Protein AF-A0A8T6PL74-F1 (afdb_monomer)

Nearest PDB structures (foldseek):
  8t9a-assembly1_A  TM=3.656E-01  e=2.038E+00  Homo sapiens
  4a0l-assembly2_C  TM=3.225E-01  e=8.942E-01  Homo sapiens
  3ei1-assembly1_A  TM=3.238E-01  e=9.484E-01  Homo sapiens
  4a08-assembly1_A  TM=2.985E-01  e=1.200E+00  Homo sapiens
  6bn8-assembly1_A  TM=2.837E-01  e=1.350E+00  Homo sapiens

pLDDT: mean 79.07, std 15.73, range [34.91, 97.81]

Mean predicted aligned error: 15.66 Å

Secondary structure (DSSP, 8-state):
--TTEEEEEEEEPPHHHHHHHHHHSTTPPPP-EEEPPGGGGGG-TT-EEEEEEPPPSSHHHHHHHHHHHTSTT----BPPSSBPPHHHHTTSPPP--S-SS-----SS-SSTT--EEEEE-TTS-EEEEEEETTEEEEEEEE-HHHHHHH-S-SS-EEEEEETTTEEEEE-TTS-EEEEEEETTEEEEEEEEE---

Foldseek 3Di:
DPPQKDKFKKAFFDPVQQVVVCVVDPLAARDGIATEDPVCQVVQPRIDIDMAGEADPDPVSSSVVRVVCVPPVHPHHHDGPHHDDPQRSVNHHHDPPDDDDDPDDFQDDPPPQQQKDWDQDPQFKIWIFGQDNSDTHTFDIQHPVLVVVCPQDCAWAWSDAGDQGWTWIQGNVRWIKIAHDDDPRSRRDIDIGNGD

Radius of gyration: 20.89 Å; Cα contacts (8 Å, |Δi|>4): 347; chains: 1; bounding box: 55×40×33 Å

Sequence (196 aa):
MQPGIVATYVRPLGPDQQNFLIARNPGSVPQKYCMVPAEVLDSVPDARLQVFIEPPPEPEDAKRAYQYALSPSINYAILPQFACTPETIAGGLPDIADTPGDWEVNPGSAHPYRTAAIYCRANGAIEVYAIVNGNGVPAFTATPEEIAAVGVPLANTLIKEGGGGIRLYRLSSGEFQVNAPMGSDPNGYVVIWDGC

Solvent-accessible surface area (backbone atoms only — not comparable to full-atom values): 11480 Å² total; per-residue (Å²): 127,62,90,60,52,46,77,47,40,27,30,78,52,54,71,68,45,26,51,48,53,34,70,74,34,76,89,56,67,78,50,64,44,26,32,47,51,80,93,50,44,94,77,40,92,70,54,40,80,44,71,20,35,58,65,54,92,51,70,69,55,24,53,50,53,44,56,52,37,65,38,91,91,40,97,49,48,57,53,62,94,45,70,53,44,75,31,41,70,72,70,43,63,68,68,84,74,83,82,85,84,90,86,87,81,63,82,70,60,95,56,87,62,65,36,60,49,82,43,73,42,98,82,59,28,41,37,35,22,27,47,54,96,60,38,79,41,84,26,48,71,46,45,43,66,59,51,57,73,57,58,67,31,95,51,72,38,80,65,47,72,33,50,84,63,24,34,38,30,34,28,51,87,51,29,36,34,39,27,20,40,43,95,91,38,69,51,52,32,72,50,75,45,75,78,124

Structure (mmCIF, N/CA/C/O backbone):
data_AF-A0A8T6PL74-F1
#
_entry.id   AF-A0A8T6PL74-F1
#
loop_
_atom_site.group_PDB
_atom_site.id
_atom_site.type_symbol
_atom_site.label_atom_id
_atom_site.label_alt_id
_atom_site.label_comp_id
_atom_site.label_asym_id
_atom_site.label_entity_id
_atom_site.label_seq_id
_atom_site.pdbx_PDB_ins_code
_atom_site.Cartn_x
_atom_site.Cartn_y
_atom_site.Cartn_z
_atom_site.occupancy
_atom_site.B_iso_or_equiv
_atom_site.auth_seq_id
_atom_site.auth_comp_id
_atom_site.auth_asym_id
_atom_site.auth_atom_id
_atom_site.pdbx_PDB_model_num
ATOM 1 N N . MET A 1 1 ? 22.659 -26.957 1.649 1.00 53.31 1 MET A N 1
ATOM 2 C CA . MET A 1 1 ? 22.153 -25.772 2.373 1.00 53.31 1 MET A CA 1
ATOM 3 C C . MET A 1 1 ? 21.480 -26.256 3.643 1.00 53.31 1 MET A C 1
ATOM 5 O O . MET A 1 1 ? 20.871 -27.320 3.604 1.00 53.31 1 MET A O 1
ATOM 9 N N . GLN A 1 2 ? 21.656 -25.551 4.762 1.00 55.94 2 GLN A N 1
ATOM 10 C CA . GLN A 1 2 ? 20.860 -25.811 5.966 1.00 55.94 2 GLN A CA 1
ATOM 11 C C . GLN A 1 2 ? 19.419 -25.324 5.715 1.00 55.94 2 GLN A C 1
ATOM 13 O O . GLN A 1 2 ? 19.262 -24.328 5.006 1.00 55.94 2 GLN A O 1
ATOM 18 N N . PRO A 1 3 ? 18.382 -25.998 6.243 1.00 66.38 3 PRO A N 1
ATOM 19 C CA . PRO A 1 3 ? 17.004 -25.515 6.147 1.00 66.38 3 PRO A CA 1
ATOM 20 C C . PRO A 1 3 ? 16.889 -24.078 6.674 1.00 66.38 3 PRO A C 1
ATOM 22 O O . PRO A 1 3 ? 17.452 -23.776 7.726 1.00 66.38 3 PRO A O 1
ATOM 25 N N . GLY A 1 4 ? 16.198 -23.201 5.943 1.00 73.25 4 GLY A N 1
ATOM 26 C CA . GLY A 1 4 ? 16.007 -21.799 6.330 1.00 73.25 4 GLY A CA 1
ATOM 27 C C . GLY A 1 4 ? 17.194 -20.869 6.058 1.00 73.25 4 GLY A C 1
ATOM 28 O O . GLY A 1 4 ? 17.146 -19.712 6.467 1.00 73.25 4 GLY A O 1
ATOM 29 N N . ILE A 1 5 ? 18.258 -21.336 5.389 1.00 83.62 5 ILE A N 1
ATOM 30 C CA . ILE A 1 5 ? 19.375 -20.491 4.939 1.00 83.62 5 ILE A CA 1
ATOM 31 C C . ILE A 1 5 ? 19.371 -20.384 3.414 1.00 83.62 5 ILE A C 1
ATOM 33 O O . ILE A 1 5 ? 19.539 -21.384 2.714 1.00 83.62 5 ILE A O 1
ATOM 37 N N . VAL A 1 6 ? 19.271 -19.154 2.911 1.00 86.44 6 VAL A N 1
ATOM 38 C CA . VAL A 1 6 ? 19.210 -18.827 1.482 1.00 86.44 6 VAL A CA 1
ATOM 39 C C . VAL A 1 6 ? 20.426 -17.999 1.089 1.00 86.44 6 VAL A C 1
ATOM 41 O O . VAL A 1 6 ? 20.738 -16.994 1.721 1.00 86.44 6 VAL A O 1
ATOM 44 N N . ALA A 1 7 ? 21.115 -18.405 0.025 1.00 89.38 7 ALA A N 1
ATOM 45 C CA . ALA A 1 7 ? 22.148 -17.593 -0.607 1.00 89.38 7 ALA A CA 1
ATOM 46 C C . ALA A 1 7 ? 21.564 -16.937 -1.860 1.00 89.38 7 ALA A C 1
ATOM 48 O O . ALA A 1 7 ? 21.072 -17.640 -2.740 1.00 89.38 7 ALA A O 1
ATOM 49 N N . THR A 1 8 ? 21.610 -15.609 -1.943 1.00 90.31 8 THR A N 1
ATOM 50 C CA . THR A 1 8 ? 21.111 -14.865 -3.107 1.00 90.31 8 THR A CA 1
ATOM 51 C C . THR A 1 8 ? 21.971 -13.640 -3.394 1.00 90.31 8 THR A C 1
ATOM 53 O O . THR A 1 8 ? 22.676 -13.134 -2.512 1.00 90.31 8 THR A O 1
ATOM 56 N N . TYR A 1 9 ? 21.953 -13.183 -4.645 1.00 92.88 9 TYR A N 1
ATOM 57 C CA . TYR A 1 9 ? 22.611 -11.943 -5.027 1.00 92.88 9 TYR A CA 1
ATOM 58 C C . TYR A 1 9 ? 21.778 -10.763 -4.555 1.00 92.88 9 TYR A C 1
ATOM 60 O O . TYR A 1 9 ? 20.565 -10.712 -4.746 1.00 92.88 9 TYR A O 1
ATOM 68 N N . VAL A 1 10 ? 22.442 -9.804 -3.926 1.00 93.00 10 VAL A N 1
ATOM 69 C CA . VAL A 1 10 ? 21.809 -8.595 -3.417 1.00 93.00 10 VAL A CA 1
ATOM 70 C C . VAL A 1 10 ? 22.606 -7.365 -3.781 1.00 93.00 10 VAL A C 1
ATOM 72 O O . VAL A 1 10 ? 23.821 -7.426 -3.979 1.00 93.00 10 VAL A O 1
ATOM 75 N N . ARG A 1 11 ? 21.917 -6.230 -3.774 1.00 92.50 11 ARG A N 1
ATOM 76 C CA . ARG A 1 11 ? 22.514 -4.909 -3.909 1.00 92.50 11 ARG A CA 1
ATOM 77 C C . ARG A 1 11 ? 22.220 -4.078 -2.659 1.00 92.50 11 ARG A C 1
ATOM 79 O O . ARG A 1 11 ? 21.080 -4.102 -2.186 1.00 92.50 11 ARG A O 1
ATOM 86 N N . PRO A 1 12 ? 23.205 -3.358 -2.091 1.00 90.69 12 PRO A N 1
ATOM 87 C CA . PRO A 1 12 ? 22.945 -2.431 -0.996 1.00 90.69 12 PRO A CA 1
ATOM 88 C C . PRO A 1 12 ? 22.021 -1.293 -1.441 1.00 90.69 12 PRO A C 1
ATOM 90 O O . PRO A 1 12 ? 22.114 -0.795 -2.562 1.00 90.69 12 PRO A O 1
ATOM 93 N N . LEU A 1 13 ? 21.145 -0.862 -0.539 1.00 87.31 13 LEU A N 1
ATOM 94 C CA . LEU A 1 13 ? 20.315 0.319 -0.748 1.00 87.31 13 LEU A CA 1
ATOM 95 C C . LEU A 1 13 ? 20.942 1.563 -0.125 1.00 87.31 13 LEU A C 1
ATOM 97 O O . LEU A 1 13 ? 21.434 1.520 1.006 1.00 87.31 13 LEU A O 1
ATOM 101 N N . GLY A 1 14 ? 20.867 2.685 -0.839 1.00 86.38 14 GLY A N 1
ATOM 102 C CA . GLY A 1 14 ? 21.245 3.998 -0.318 1.00 86.38 14 GLY A CA 1
ATOM 103 C C . GLY A 1 14 ? 20.246 4.521 0.727 1.00 86.38 14 GLY A C 1
ATOM 104 O O . GLY A 1 14 ? 19.094 4.086 0.727 1.00 86.38 14 GLY A O 1
ATOM 105 N N . PRO A 1 15 ? 20.640 5.471 1.598 1.00 81.31 15 PRO A N 1
ATOM 106 C CA . PRO A 1 15 ? 19.770 6.005 2.652 1.00 81.31 15 PRO A CA 1
ATOM 107 C C . PRO A 1 15 ? 18.410 6.498 2.146 1.00 81.31 15 PRO A C 1
ATOM 109 O O . PRO A 1 15 ? 17.390 6.202 2.759 1.00 81.31 15 PRO A O 1
ATOM 112 N N . ASP A 1 16 ? 18.376 7.168 0.993 1.00 79.94 16 ASP A N 1
ATOM 113 C CA . ASP A 1 16 ? 17.131 7.680 0.408 1.00 79.94 16 ASP A CA 1
ATOM 114 C C . ASP A 1 16 ? 16.196 6.553 -0.043 1.00 79.94 16 ASP A C 1
ATOM 116 O O . ASP A 1 16 ? 14.990 6.621 0.182 1.00 79.94 16 ASP A O 1
ATOM 120 N N . GLN A 1 17 ? 16.748 5.471 -0.598 1.00 83.69 17 GLN A N 1
ATOM 121 C CA . GLN A 1 17 ? 15.986 4.281 -0.984 1.00 83.69 17 GLN A CA 1
ATOM 122 C C . GLN A 1 17 ? 15.427 3.562 0.252 1.00 83.69 17 GLN A C 1
ATOM 124 O O . GLN A 1 17 ? 14.275 3.136 0.255 1.00 83.69 17 GLN A O 1
ATOM 129 N N . GLN A 1 18 ? 16.216 3.464 1.327 1.00 81.62 18 GLN A N 1
ATOM 130 C CA . GLN A 1 18 ? 15.762 2.877 2.592 1.00 81.62 18 GLN A CA 1
ATOM 131 C C . GLN A 1 18 ? 14.648 3.715 3.227 1.00 81.62 18 GLN A C 1
ATOM 133 O O . GLN A 1 18 ? 13.605 3.177 3.594 1.00 81.62 18 GLN A O 1
ATOM 138 N N . ASN A 1 19 ? 14.842 5.034 3.308 1.00 78.00 19 ASN A N 1
ATOM 139 C CA . ASN A 1 19 ? 13.851 5.972 3.831 1.00 78.00 19 ASN A CA 1
ATOM 140 C C . ASN A 1 19 ? 12.558 5.930 3.016 1.00 78.00 19 ASN A C 1
ATOM 142 O O . ASN A 1 19 ? 11.474 5.917 3.593 1.00 78.00 19 ASN A O 1
ATOM 146 N N . PHE A 1 20 ? 12.665 5.848 1.688 1.00 78.75 20 PHE A N 1
ATOM 147 C CA . PHE A 1 20 ? 11.517 5.689 0.803 1.00 78.75 20 PHE A CA 1
ATOM 148 C C . PHE A 1 20 ? 10.743 4.400 1.097 1.00 78.75 20 PHE A C 1
ATOM 150 O O . PHE A 1 20 ? 9.524 4.441 1.232 1.00 78.75 20 PHE A O 1
ATOM 157 N N . LEU A 1 21 ? 11.429 3.265 1.253 1.00 73.81 21 LEU A N 1
ATOM 158 C CA . LEU A 1 21 ? 10.778 1.985 1.549 1.00 73.81 21 LEU A CA 1
ATOM 159 C C . LEU A 1 21 ? 10.095 1.972 2.920 1.00 73.81 21 LEU A C 1
ATOM 161 O O . LEU A 1 21 ? 8.999 1.426 3.033 1.00 73.81 21 LEU A O 1
ATOM 165 N N . ILE A 1 22 ? 10.702 2.597 3.934 1.00 72.75 22 ILE A N 1
ATOM 166 C CA . ILE A 1 22 ? 10.105 2.755 5.271 1.00 72.75 22 ILE A CA 1
ATOM 167 C C . ILE A 1 22 ? 8.870 3.657 5.202 1.00 72.75 22 ILE A C 1
ATOM 169 O O . ILE A 1 22 ? 7.827 3.315 5.754 1.00 72.75 22 ILE A O 1
ATOM 173 N N . ALA A 1 23 ? 8.976 4.802 4.521 1.00 66.06 23 ALA A N 1
ATOM 174 C CA . ALA A 1 23 ? 7.871 5.745 4.368 1.00 66.06 23 ALA A CA 1
ATOM 175 C C . ALA A 1 23 ? 6.697 5.127 3.598 1.00 66.06 23 ALA A C 1
ATOM 177 O O . ALA A 1 23 ? 5.539 5.380 3.923 1.00 66.06 23 ALA A O 1
ATOM 178 N N . ARG A 1 24 ? 7.000 4.296 2.597 1.00 67.00 24 ARG A N 1
ATOM 179 C CA . ARG A 1 24 ? 6.012 3.592 1.782 1.00 67.00 24 ARG A CA 1
ATOM 180 C C . ARG A 1 24 ? 5.348 2.425 2.503 1.00 67.00 24 ARG A C 1
ATOM 182 O O . ARG A 1 24 ? 4.181 2.158 2.247 1.00 67.00 24 ARG A O 1
ATOM 189 N N . ASN A 1 25 ? 6.073 1.750 3.389 1.00 62.03 25 ASN A N 1
ATOM 190 C CA . ASN A 1 25 ? 5.570 0.607 4.143 1.00 62.03 25 ASN A CA 1
ATOM 191 C C . ASN A 1 25 ? 5.649 0.902 5.649 1.00 62.03 25 ASN A C 1
ATOM 193 O O . ASN A 1 25 ? 6.546 0.384 6.329 1.00 62.03 25 ASN A O 1
ATOM 197 N N . PRO A 1 26 ? 4.743 1.741 6.191 1.00 54.16 26 PRO A N 1
ATOM 198 C CA . PRO A 1 26 ? 4.717 2.051 7.614 1.00 54.16 26 PRO A CA 1
ATOM 199 C C . PRO A 1 26 ? 4.611 0.769 8.446 1.00 54.16 26 PRO A C 1
ATOM 201 O O . PRO A 1 26 ? 3.726 -0.054 8.237 1.00 54.16 26 PRO A O 1
ATOM 204 N N . GLY A 1 27 ? 5.536 0.578 9.387 1.00 54.66 27 GLY A N 1
ATOM 205 C CA . GLY A 1 27 ? 5.596 -0.628 10.221 1.00 54.66 27 GLY A CA 1
ATOM 206 C C . GLY A 1 27 ? 6.432 -1.774 9.643 1.00 54.66 27 GLY A C 1
ATOM 207 O O . GLY A 1 27 ? 6.689 -2.742 10.365 1.00 54.66 27 GLY A O 1
ATOM 208 N N . SER A 1 28 ? 6.919 -1.644 8.404 1.00 63.06 28 SER A N 1
ATOM 209 C CA . SER A 1 28 ? 7.989 -2.496 7.891 1.00 63.06 28 SER A CA 1
ATOM 210 C C . SER A 1 28 ? 9.326 -2.145 8.541 1.00 63.06 28 SER A C 1
ATOM 212 O O . SER A 1 28 ? 9.576 -1.037 9.022 1.00 63.06 28 SER A O 1
ATOM 214 N N . VAL A 1 29 ? 10.207 -3.129 8.561 1.00 66.12 29 VAL A N 1
ATOM 215 C CA . VAL A 1 29 ? 11.589 -2.960 8.990 1.00 66.12 29 VAL A CA 1
ATOM 216 C C . VAL A 1 29 ? 12.458 -2.355 7.881 1.00 66.12 29 VAL A C 1
ATOM 218 O O . VAL A 1 29 ? 12.338 -2.774 6.726 1.00 66.12 29 VAL A O 1
ATOM 221 N N . PRO A 1 30 ? 13.375 -1.428 8.219 1.00 72.12 30 PRO A N 1
ATOM 222 C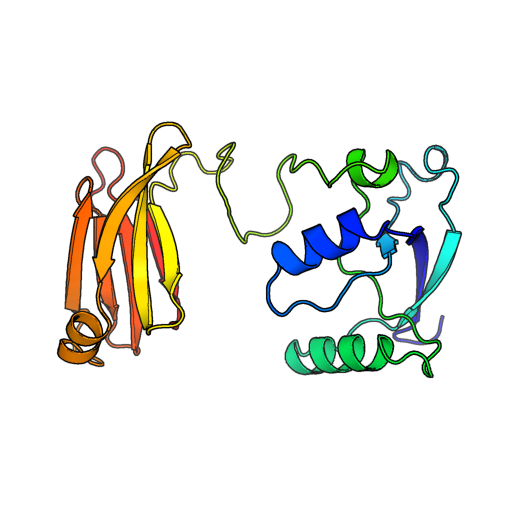 CA . PRO A 1 30 ? 14.378 -0.910 7.300 1.00 72.12 30 PRO A CA 1
ATOM 223 C C . PRO A 1 30 ? 15.082 -2.015 6.512 1.00 72.12 30 PRO A C 1
ATOM 225 O O . PRO A 1 30 ? 15.726 -2.904 7.074 1.00 72.12 30 PRO A O 1
ATOM 228 N N . GLN A 1 31 ? 14.978 -1.940 5.192 1.00 77.25 31 GLN A N 1
ATOM 229 C CA . GLN A 1 31 ? 15.600 -2.900 4.298 1.00 77.25 31 GLN A CA 1
ATOM 230 C C . GLN A 1 31 ? 16.973 -2.390 3.877 1.00 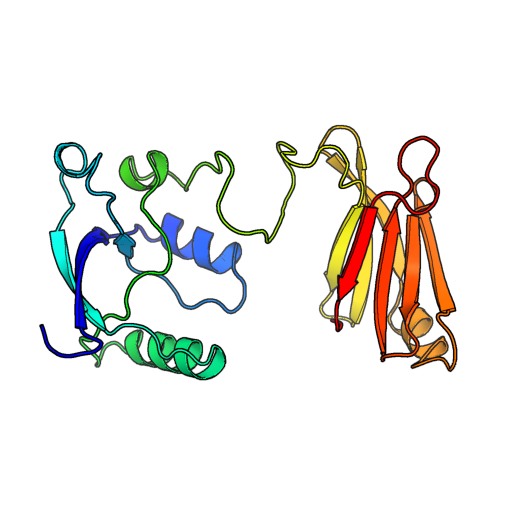77.25 31 GLN A C 1
ATOM 232 O O . GLN A 1 31 ? 17.085 -1.331 3.274 1.00 77.25 31 GLN A O 1
ATOM 237 N N . LYS A 1 32 ? 18.034 -3.143 4.174 1.00 83.75 32 LYS A N 1
ATOM 238 C CA . LYS A 1 32 ? 19.412 -2.758 3.808 1.00 83.75 32 LYS A CA 1
ATOM 239 C C . LYS A 1 32 ? 19.771 -3.128 2.365 1.00 83.75 32 LYS A C 1
ATOM 241 O O . LYS A 1 32 ? 20.742 -2.607 1.817 1.00 83.75 32 LYS A O 1
ATOM 246 N N . TYR A 1 33 ? 19.008 -4.045 1.778 1.00 88.19 33 TYR A N 1
ATOM 247 C CA . TYR A 1 33 ? 19.319 -4.728 0.529 1.00 88.19 33 TYR A CA 1
ATOM 248 C C . TYR A 1 33 ? 18.065 -4.927 -0.310 1.00 88.19 33 TYR A C 1
ATOM 250 O O . TYR A 1 33 ? 16.997 -5.114 0.259 1.00 88.19 33 TYR A O 1
ATOM 258 N N . CYS A 1 34 ? 18.225 -4.981 -1.630 1.00 87.69 34 CYS A N 1
ATOM 259 C CA . CYS A 1 34 ? 17.256 -5.573 -2.553 1.00 87.69 34 CYS A CA 1
ATOM 260 C C . CYS A 1 34 ? 17.839 -6.850 -3.175 1.00 87.69 34 CYS A C 1
ATOM 262 O O . CYS A 1 34 ? 19.063 -6.971 -3.294 1.00 87.69 34 CYS A O 1
ATOM 264 N N . MET A 1 35 ? 16.989 -7.809 -3.554 1.00 89.56 35 MET A N 1
ATOM 265 C CA . MET A 1 35 ? 17.415 -9.041 -4.236 1.00 89.56 35 MET A CA 1
ATOM 266 C C . MET A 1 35 ? 17.634 -8.782 -5.723 1.00 89.56 35 MET A C 1
ATOM 268 O O . MET A 1 35 ? 16.727 -8.318 -6.400 1.00 89.56 35 MET A O 1
ATOM 272 N N . VAL A 1 36 ? 18.811 -9.094 -6.252 1.00 89.25 36 VAL A N 1
ATOM 273 C CA . VAL A 1 36 ? 19.123 -8.898 -7.672 1.00 89.25 36 VAL A CA 1
ATOM 274 C C . VAL A 1 36 ? 18.571 -10.086 -8.466 1.00 89.25 36 VAL A C 1
ATOM 276 O O . VAL A 1 36 ? 19.014 -11.211 -8.222 1.00 89.25 36 VAL A O 1
ATOM 279 N N . PRO A 1 37 ? 17.627 -9.873 -9.403 1.00 85.19 37 PRO A N 1
ATOM 280 C CA . PRO A 1 37 ? 17.151 -10.940 -10.276 1.00 85.19 37 PRO A CA 1
ATOM 281 C C . PRO A 1 37 ? 18.295 -11.511 -11.118 1.00 85.19 37 PRO A C 1
ATOM 283 O O . PRO A 1 37 ? 19.191 -10.779 -11.551 1.00 85.19 37 PRO A O 1
ATOM 286 N N . ALA A 1 38 ? 18.271 -12.821 -11.360 1.00 85.44 38 ALA A N 1
ATOM 287 C CA . ALA A 1 38 ? 19.338 -13.502 -12.092 1.00 85.44 38 ALA A CA 1
ATOM 288 C C . ALA A 1 38 ? 19.482 -12.966 -13.526 1.00 85.44 38 ALA A C 1
ATOM 290 O O . ALA A 1 38 ? 20.582 -12.924 -14.068 1.00 85.44 38 ALA A O 1
ATOM 291 N N . GLU A 1 39 ? 18.378 -12.506 -14.111 1.00 84.88 39 GLU A N 1
ATOM 292 C CA . GLU A 1 39 ? 18.271 -12.001 -15.478 1.00 84.88 39 GLU A CA 1
ATOM 293 C C . GLU A 1 39 ? 19.046 -10.697 -15.691 1.00 84.88 39 GLU A C 1
ATOM 295 O O . GLU A 1 39 ? 19.438 -10.389 -16.814 1.00 84.88 39 GLU A O 1
ATOM 300 N N . VAL A 1 40 ? 19.261 -9.927 -14.621 1.00 84.94 40 VAL A N 1
ATOM 301 C CA . VAL A 1 40 ? 19.929 -8.620 -14.676 1.00 84.94 40 VAL A CA 1
ATOM 302 C C . VAL A 1 40 ? 21.252 -8.605 -13.917 1.00 84.94 40 VAL A C 1
ATOM 304 O O . VAL A 1 40 ? 21.904 -7.565 -13.882 1.00 84.94 40 VAL A O 1
ATOM 307 N N . LEU A 1 41 ? 21.681 -9.728 -13.334 1.00 89.00 41 LEU A N 1
ATOM 308 C CA . LEU A 1 41 ? 22.849 -9.798 -12.452 1.00 89.00 41 LEU A CA 1
ATOM 309 C C . LEU A 1 41 ? 24.120 -9.204 -13.077 1.00 89.00 41 LEU A C 1
ATOM 311 O O . LEU A 1 41 ? 24.795 -8.400 -12.437 1.00 89.00 41 LEU A O 1
ATOM 315 N N . ASP A 1 42 ? 24.398 -9.524 -14.340 1.00 91.56 42 ASP A N 1
ATOM 316 C CA . ASP A 1 42 ? 25.585 -9.038 -15.058 1.00 91.56 42 ASP A CA 1
ATOM 317 C C . ASP A 1 42 ? 25.574 -7.513 -15.285 1.00 91.56 42 ASP A C 1
ATOM 319 O O . ASP A 1 42 ? 26.610 -6.911 -15.569 1.00 91.56 42 ASP A O 1
ATOM 323 N N . SER A 1 43 ? 24.410 -6.872 -15.141 1.00 87.06 43 SER A N 1
ATOM 324 C CA . SER A 1 43 ? 24.231 -5.423 -15.286 1.00 87.06 43 SER A CA 1
ATOM 325 C C . SER A 1 43 ? 24.287 -4.651 -13.962 1.00 87.06 43 SER A C 1
ATOM 327 O O . SER A 1 43 ? 24.227 -3.422 -13.977 1.00 87.06 43 SER A O 1
ATOM 329 N N . VAL A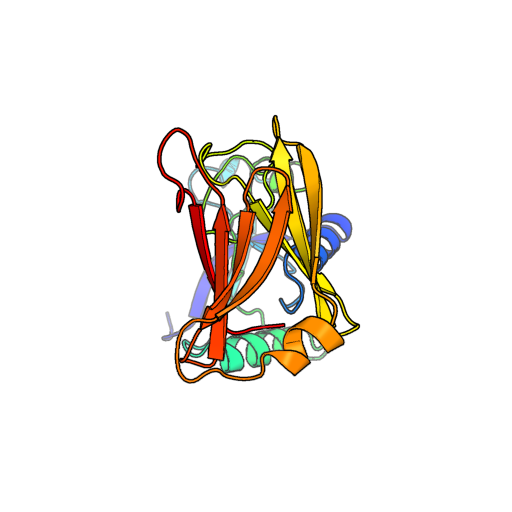 1 44 ? 24.426 -5.340 -12.820 1.00 91.38 44 VAL A N 1
ATOM 330 C CA . VAL A 1 44 ? 24.439 -4.728 -11.482 1.00 91.38 44 VAL A CA 1
ATOM 331 C C . VAL A 1 44 ? 25.850 -4.810 -10.882 1.00 91.38 44 VAL A C 1
ATOM 333 O O . VAL A 1 44 ? 26.192 -5.802 -10.237 1.00 91.38 44 VAL A O 1
ATOM 336 N N . PRO A 1 45 ? 26.701 -3.783 -11.064 1.00 85.31 45 PRO A N 1
ATOM 337 C CA . PRO A 1 45 ? 28.129 -3.867 -10.742 1.00 85.31 45 PRO A CA 1
ATOM 338 C C . PRO A 1 45 ? 28.429 -4.002 -9.242 1.00 85.31 45 PRO A C 1
ATOM 340 O O . PRO A 1 45 ? 29.507 -4.458 -8.869 1.00 85.31 45 PRO A O 1
ATOM 343 N N . ASP A 1 46 ? 27.498 -3.606 -8.375 1.00 91.25 46 ASP A N 1
ATOM 344 C CA . ASP A 1 46 ? 27.601 -3.705 -6.919 1.00 91.25 46 ASP A CA 1
ATOM 345 C C . ASP A 1 46 ? 26.803 -4.882 -6.330 1.00 91.25 46 ASP A C 1
ATOM 347 O O . ASP A 1 46 ? 26.670 -4.997 -5.103 1.00 91.25 46 ASP A O 1
ATOM 351 N N . ALA A 1 47 ? 26.307 -5.780 -7.190 1.00 94.00 47 ALA A N 1
ATOM 352 C CA . ALA A 1 47 ? 25.695 -7.025 -6.762 1.00 94.00 47 ALA A CA 1
ATOM 353 C C . ALA A 1 47 ? 26.722 -7.920 -6.064 1.00 94.00 47 ALA A C 1
ATOM 355 O O . ALA A 1 47 ? 27.847 -8.126 -6.523 1.00 94.00 47 ALA A O 1
ATOM 356 N N . ARG A 1 48 ? 26.313 -8.502 -4.941 1.00 94.31 48 ARG A N 1
ATOM 357 C CA . ARG A 1 48 ? 27.133 -9.433 -4.170 1.00 94.31 48 ARG A CA 1
ATOM 358 C C . ARG A 1 48 ? 26.305 -10.600 -3.678 1.00 94.31 48 ARG A C 1
ATOM 360 O O . ARG A 1 48 ? 25.178 -10.420 -3.225 1.00 94.31 48 ARG A O 1
ATOM 367 N N . LEU A 1 49 ? 26.887 -11.792 -3.733 1.00 93.44 49 LEU A N 1
ATOM 368 C CA . LEU A 1 49 ? 26.289 -12.973 -3.129 1.00 93.44 49 LEU A CA 1
ATOM 369 C C . LEU A 1 49 ? 26.344 -12.830 -1.605 1.00 93.44 49 LEU A C 1
ATOM 371 O O . LEU A 1 49 ? 27.419 -12.634 -1.034 1.00 93.44 49 LEU A O 1
ATOM 375 N N . GLN A 1 50 ? 25.192 -12.925 -0.950 1.00 90.75 50 GLN A N 1
ATOM 376 C CA . GLN A 1 50 ? 25.091 -12.939 0.505 1.00 90.75 50 GLN A CA 1
ATOM 377 C C . GLN A 1 50 ? 24.206 -14.082 0.981 1.00 90.75 50 GLN A C 1
ATOM 379 O O . GLN A 1 50 ? 23.400 -14.631 0.231 1.00 90.75 50 GLN A O 1
ATOM 384 N N . VAL A 1 51 ? 24.403 -14.449 2.244 1.00 87.94 51 VAL A N 1
ATOM 385 C CA . VAL A 1 51 ? 23.663 -15.512 2.913 1.00 87.94 51 VAL A CA 1
ATOM 386 C C . VAL A 1 51 ? 22.690 -14.881 3.895 1.00 87.94 51 VAL A C 1
ATOM 388 O O . VAL A 1 51 ? 23.073 -14.029 4.697 1.00 87.94 51 VAL A O 1
ATOM 391 N N . PHE A 1 52 ? 21.447 -15.326 3.823 1.00 87.25 52 PHE A N 1
ATOM 392 C CA . PHE A 1 52 ? 20.325 -14.831 4.594 1.00 87.25 52 PHE A CA 1
ATOM 393 C C . PHE A 1 52 ? 19.613 -15.972 5.298 1.00 87.25 52 PHE A C 1
ATOM 395 O O . PHE A 1 52 ? 19.672 -17.124 4.866 1.00 87.25 52 PHE A O 1
ATOM 402 N N . ILE A 1 53 ? 18.907 -15.624 6.364 1.00 84.75 53 ILE A N 1
ATOM 403 C CA . ILE A 1 53 ? 17.940 -16.512 7.002 1.00 84.75 53 ILE A CA 1
ATOM 404 C C . ILE A 1 53 ? 16.560 -16.184 6.428 1.00 84.75 53 ILE A C 1
ATOM 406 O O . ILE A 1 53 ? 16.214 -15.008 6.280 1.00 84.75 53 ILE A O 1
ATOM 410 N N . GLU A 1 54 ? 15.787 -17.209 6.082 1.00 82.00 54 GLU A N 1
ATOM 411 C CA . GLU A 1 54 ? 14.391 -17.030 5.687 1.00 82.00 54 GLU A CA 1
ATOM 412 C C . GLU A 1 54 ? 13.592 -16.453 6.861 1.00 82.00 54 GLU A C 1
ATOM 414 O O . GLU A 1 54 ? 13.776 -16.882 8.005 1.00 82.00 54 GLU A O 1
ATOM 419 N N . PRO A 1 55 ? 12.713 -15.469 6.619 1.00 78.88 55 PRO A N 1
ATOM 420 C CA . PRO A 1 55 ? 11.843 -14.986 7.674 1.00 78.88 55 PRO A CA 1
ATOM 421 C C . PRO A 1 55 ? 10.953 -16.133 8.190 1.00 78.88 55 PRO A C 1
ATOM 423 O O . PRO A 1 55 ? 10.528 -16.984 7.403 1.00 78.88 55 PRO A O 1
ATOM 426 N N . PRO A 1 56 ? 10.642 -16.159 9.498 1.00 78.12 56 PRO A N 1
ATOM 427 C CA . PRO A 1 56 ? 9.594 -17.014 10.038 1.00 78.12 56 PRO A CA 1
ATOM 428 C C . PRO A 1 56 ? 8.289 -16.919 9.226 1.00 78.12 56 PRO A C 1
ATOM 430 O O . PRO A 1 56 ? 7.961 -15.842 8.729 1.00 78.12 56 PRO A O 1
ATOM 433 N N . PRO A 1 57 ? 7.519 -18.016 9.106 1.00 75.81 57 PRO A N 1
ATOM 434 C CA . PRO A 1 57 ? 6.279 -18.022 8.328 1.00 75.81 57 PRO A CA 1
ATOM 435 C C . PRO A 1 57 ? 5.150 -17.215 8.986 1.00 75.81 57 PRO A C 1
ATOM 437 O O . PRO A 1 57 ? 4.203 -16.827 8.308 1.00 75.81 57 PRO A O 1
ATOM 440 N N . GLU A 1 58 ? 5.225 -16.985 10.299 1.00 79.62 58 GLU A N 1
ATOM 441 C CA . GLU A 1 58 ? 4.258 -16.169 11.030 1.00 79.62 58 GLU A CA 1
ATOM 442 C C . GLU A 1 58 ? 4.643 -14.675 10.905 1.00 79.62 58 GLU A C 1
ATOM 444 O O . GLU A 1 58 ? 5.802 -14.326 11.160 1.00 79.62 58 GLU A O 1
ATOM 449 N N . PRO A 1 59 ? 3.723 -13.787 10.476 1.00 69.00 59 PRO A N 1
ATOM 450 C CA . PRO A 1 59 ? 4.057 -12.397 10.151 1.00 69.00 59 PRO A CA 1
ATOM 451 C C . PRO A 1 59 ? 4.632 -11.560 11.306 1.00 69.00 59 PRO A C 1
ATOM 453 O O . PRO A 1 59 ? 5.550 -10.762 11.088 1.00 69.00 59 PRO A O 1
ATOM 456 N N . GLU A 1 60 ? 4.136 -11.727 12.532 1.00 73.19 60 GLU A N 1
ATOM 457 C CA . GLU A 1 60 ? 4.634 -10.986 13.696 1.00 73.19 60 GLU A CA 1
ATOM 458 C C . GLU A 1 60 ? 6.019 -11.481 14.139 1.00 73.19 60 GLU A C 1
ATOM 460 O O . GLU A 1 60 ? 6.881 -10.680 14.511 1.00 73.19 60 GLU A O 1
ATOM 465 N N . ASP A 1 61 ? 6.291 -12.780 14.037 1.00 73.81 61 ASP A N 1
ATOM 466 C CA . ASP A 1 61 ? 7.615 -13.370 14.221 1.00 73.81 61 ASP A CA 1
ATOM 467 C C . ASP A 1 61 ? 8.595 -12.900 13.152 1.00 73.81 61 ASP A C 1
ATOM 469 O O . ASP A 1 61 ? 9.735 -12.564 13.480 1.00 73.81 61 ASP A O 1
ATOM 473 N N . ALA A 1 62 ? 8.160 -12.809 11.893 1.00 73.19 62 ALA A N 1
ATOM 474 C CA . ALA A 1 62 ? 8.968 -12.239 10.824 1.00 73.19 62 ALA A CA 1
ATOM 475 C C . ALA A 1 62 ? 9.370 -10.803 11.166 1.00 73.19 62 ALA A C 1
ATOM 477 O O . ALA A 1 62 ? 10.559 -10.475 11.179 1.00 73.19 62 ALA A O 1
ATOM 478 N N . LYS A 1 63 ? 8.402 -9.964 11.544 1.00 70.94 63 LYS A N 1
ATOM 479 C CA . LYS A 1 63 ? 8.641 -8.579 11.963 1.00 70.94 63 LYS A CA 1
ATOM 480 C C . LYS A 1 63 ? 9.627 -8.491 13.132 1.00 70.94 63 LYS A C 1
ATOM 482 O O . LYS A 1 63 ? 10.582 -7.714 13.058 1.00 70.94 63 LYS A O 1
ATOM 487 N N . ARG A 1 64 ? 9.452 -9.315 14.174 1.00 77.75 64 ARG A N 1
ATOM 488 C CA . ARG A 1 64 ? 10.385 -9.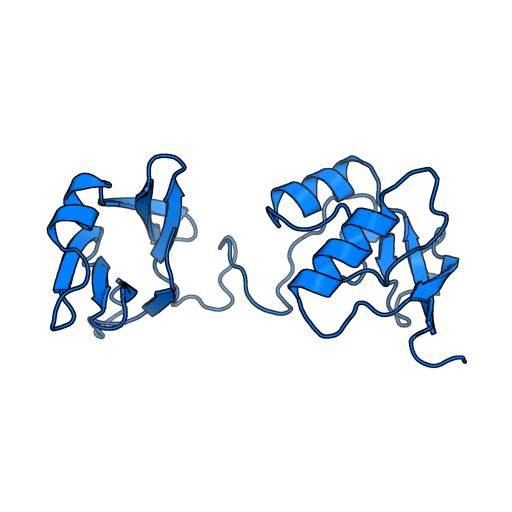406 15.314 1.00 77.75 64 ARG A CA 1
ATOM 489 C C . ARG A 1 64 ? 11.791 -9.818 14.874 1.00 77.75 64 ARG A C 1
ATOM 491 O O . ARG A 1 64 ? 12.767 -9.204 15.304 1.00 77.75 64 ARG A O 1
ATOM 498 N N . ALA A 1 65 ? 11.907 -10.819 14.004 1.00 74.62 65 ALA A N 1
ATOM 499 C CA . ALA A 1 65 ? 13.185 -11.313 13.496 1.00 74.62 65 ALA A CA 1
ATOM 500 C C . ALA A 1 65 ? 13.937 -10.238 12.700 1.00 74.62 65 ALA A C 1
ATOM 502 O O . ALA A 1 65 ? 15.140 -10.046 12.893 1.00 74.62 65 ALA A O 1
ATOM 503 N N . TYR A 1 66 ? 13.235 -9.474 11.863 1.00 74.69 66 TYR A N 1
ATOM 504 C CA . TYR A 1 66 ? 13.850 -8.347 11.174 1.00 74.69 66 TYR A CA 1
ATOM 505 C C . TYR A 1 66 ? 14.266 -7.230 12.138 1.00 74.69 66 TYR A C 1
ATOM 507 O O . TYR A 1 66 ? 15.368 -6.709 12.001 1.00 74.69 66 TYR A O 1
ATOM 515 N N . GLN A 1 67 ? 13.431 -6.866 13.120 1.00 76.12 67 GLN A N 1
ATOM 516 C CA . GLN A 1 67 ? 13.790 -5.852 14.122 1.00 76.12 67 GLN A CA 1
ATOM 517 C C . GLN A 1 67 ? 15.053 -6.254 14.889 1.00 76.12 67 GLN A C 1
ATOM 519 O O . GLN A 1 67 ? 15.943 -5.434 15.107 1.00 76.12 67 GLN A O 1
ATOM 524 N N . TYR A 1 68 ? 15.162 -7.535 15.237 1.00 76.44 68 TYR A N 1
ATOM 525 C CA . TYR A 1 68 ? 16.346 -8.102 15.866 1.00 76.44 68 TYR A CA 1
ATOM 526 C C . TYR A 1 68 ? 17.591 -7.983 14.967 1.00 76.44 68 TYR A C 1
ATOM 528 O O . TYR A 1 68 ? 18.645 -7.546 15.429 1.00 76.44 68 TYR A O 1
ATOM 536 N N . ALA A 1 69 ? 17.462 -8.261 13.666 1.00 73.88 69 ALA A N 1
ATOM 537 C CA . ALA A 1 69 ? 18.537 -8.131 12.674 1.00 73.88 69 ALA A CA 1
ATOM 538 C C . ALA A 1 69 ? 18.985 -6.677 12.390 1.00 73.88 69 ALA A C 1
ATOM 540 O O . ALA A 1 69 ? 20.014 -6.442 11.748 1.00 73.88 69 ALA A O 1
ATOM 541 N N . LEU A 1 70 ? 18.240 -5.674 12.867 1.00 71.06 70 LEU A N 1
ATOM 542 C CA . LEU A 1 70 ? 18.663 -4.272 12.808 1.00 71.06 70 LEU A CA 1
ATOM 543 C C . LEU A 1 70 ? 19.628 -3.897 13.932 1.00 71.06 70 LEU A C 1
ATOM 545 O O . LEU A 1 70 ? 20.307 -2.875 13.812 1.00 71.06 70 LEU A O 1
ATOM 549 N N . SER A 1 71 ? 19.716 -4.703 14.995 1.00 72.94 71 SER A N 1
ATOM 550 C CA . SER A 1 71 ? 20.634 -4.434 16.097 1.00 72.94 71 SER A CA 1
ATOM 551 C C . SER A 1 71 ? 22.084 -4.408 15.587 1.00 72.94 71 SER A C 1
ATOM 553 O O . SER A 1 71 ? 22.531 -5.372 14.966 1.00 72.94 71 SER A O 1
ATOM 555 N N . PRO A 1 72 ? 22.865 -3.347 15.857 1.00 68.19 72 PRO A N 1
ATOM 556 C CA . PRO A 1 72 ? 24.233 -3.217 15.347 1.00 68.19 72 PRO A CA 1
ATOM 557 C C . PRO A 1 72 ? 25.196 -4.274 15.909 1.00 68.19 72 PRO A C 1
ATOM 559 O O . PRO A 1 72 ? 26.259 -4.503 15.340 1.00 68.19 72 PRO A O 1
ATOM 562 N N . SER A 1 73 ? 24.826 -4.939 17.008 1.00 66.62 73 SER A N 1
ATOM 563 C CA . SER A 1 73 ? 25.565 -6.064 17.593 1.00 66.62 73 SER A CA 1
ATOM 564 C C . SER A 1 73 ? 25.285 -7.410 16.912 1.00 66.62 73 SER A C 1
ATOM 566 O O . SER A 1 73 ? 25.893 -8.418 17.270 1.00 66.62 73 SER A O 1
ATOM 568 N N . ILE A 1 74 ? 24.362 -7.443 15.949 1.00 64.19 74 ILE A N 1
ATOM 569 C CA . ILE A 1 74 ? 23.826 -8.654 15.335 1.00 64.19 74 ILE A CA 1
ATOM 570 C C . ILE A 1 74 ? 24.202 -8.643 13.859 1.00 64.19 74 ILE A C 1
ATOM 572 O O . ILE A 1 74 ? 23.644 -7.907 13.052 1.00 64.19 74 ILE A O 1
ATOM 576 N N . ASN A 1 75 ? 25.180 -9.474 13.499 1.00 61.88 75 ASN A N 1
ATOM 577 C CA . ASN A 1 75 ? 25.639 -9.628 12.118 1.00 61.88 75 ASN A CA 1
ATOM 578 C C . ASN A 1 75 ? 24.827 -10.706 11.380 1.00 61.88 75 ASN A C 1
ATOM 580 O O . ASN A 1 75 ? 25.388 -11.641 10.812 1.00 61.88 75 ASN A O 1
ATOM 584 N N . TYR A 1 76 ? 23.501 -10.608 11.453 1.00 67.88 76 TYR A N 1
ATOM 585 C CA . TYR A 1 76 ? 22.577 -11.512 10.774 1.00 67.88 76 TYR A CA 1
ATOM 586 C C . TYR A 1 76 ? 21.704 -10.699 9.826 1.00 67.88 76 TYR A C 1
ATOM 588 O O . TYR A 1 76 ? 21.259 -9.605 10.169 1.00 67.88 76 TYR A O 1
ATOM 596 N N . ALA A 1 77 ? 21.468 -11.231 8.631 1.00 73.50 77 ALA A N 1
ATOM 597 C CA . ALA A 1 77 ? 20.596 -10.619 7.645 1.00 73.50 77 ALA A CA 1
ATOM 598 C C . ALA A 1 77 ? 19.414 -11.555 7.382 1.00 73.50 77 ALA A C 1
ATOM 600 O O . ALA A 1 77 ? 19.597 -12.720 7.026 1.00 73.50 77 ALA A O 1
ATOM 601 N N . ILE A 1 78 ? 18.201 -11.044 7.576 1.00 81.81 78 ILE A N 1
ATOM 602 C CA . ILE A 1 78 ? 16.987 -11.723 7.123 1.00 81.81 78 ILE A CA 1
ATOM 603 C C . ILE A 1 78 ? 16.829 -11.446 5.629 1.00 81.81 78 ILE A C 1
ATOM 605 O O . ILE A 1 78 ? 17.171 -10.352 5.166 1.00 81.81 78 ILE A O 1
ATOM 609 N N . LEU A 1 79 ? 16.354 -12.445 4.887 1.00 81.94 79 LEU A N 1
ATOM 610 C CA . LEU A 1 79 ? 16.178 -12.368 3.441 1.00 81.94 79 LEU A CA 1
ATOM 611 C C . LEU A 1 79 ? 15.390 -11.098 3.068 1.00 81.94 79 LEU A C 1
ATOM 613 O O . LEU A 1 79 ? 14.344 -10.846 3.675 1.00 81.94 79 LEU A O 1
ATOM 617 N N . PRO A 1 80 ? 15.864 -10.271 2.118 1.00 80.25 80 PRO A N 1
ATOM 618 C CA . PRO A 1 80 ? 15.129 -9.077 1.725 1.00 80.25 80 PRO A CA 1
ATOM 619 C C . PRO A 1 80 ? 13.782 -9.438 1.102 1.00 80.25 80 PRO A C 1
ATOM 621 O O . PRO A 1 80 ? 13.657 -10.459 0.433 1.00 80.25 80 PRO A O 1
ATOM 624 N N . GLN A 1 81 ? 12.774 -8.590 1.297 1.00 75.12 81 GLN A N 1
ATOM 625 C CA . GLN A 1 81 ? 11.405 -8.889 0.848 1.00 75.12 81 GLN A CA 1
ATOM 626 C C . GLN A 1 81 ? 11.089 -8.435 -0.582 1.00 75.12 81 GLN A C 1
ATOM 628 O O . GLN A 1 81 ? 9.987 -8.662 -1.067 1.00 75.12 81 GLN A O 1
ATOM 633 N N . PHE A 1 82 ? 12.027 -7.782 -1.267 1.00 75.88 82 PHE A N 1
ATOM 634 C CA . PHE A 1 82 ? 11.785 -7.175 -2.574 1.00 75.88 82 PHE A CA 1
ATOM 635 C C . PHE A 1 82 ? 12.988 -7.352 -3.493 1.00 75.88 82 PHE A C 1
ATOM 637 O O . PHE A 1 82 ? 14.150 -7.374 -3.066 1.00 75.88 82 PHE A O 1
ATOM 644 N N . ALA A 1 83 ? 12.676 -7.481 -4.777 1.00 84.25 83 ALA A N 1
ATOM 645 C CA . ALA A 1 83 ? 13.655 -7.498 -5.844 1.00 84.25 83 ALA A CA 1
ATOM 646 C C . ALA A 1 83 ? 14.149 -6.077 -6.156 1.00 84.25 83 ALA A C 1
ATOM 648 O O . ALA A 1 83 ? 13.442 -5.091 -5.941 1.00 84.25 83 ALA A O 1
ATOM 649 N N . CYS A 1 84 ? 15.371 -5.968 -6.666 1.00 83.38 84 CYS A N 1
ATOM 650 C CA . CYS A 1 84 ? 15.893 -4.732 -7.217 1.00 83.38 84 CYS A CA 1
ATOM 651 C C . CYS A 1 84 ? 15.158 -4.414 -8.521 1.00 83.38 84 CYS A C 1
ATOM 653 O O . CYS A 1 84 ? 15.114 -5.239 -9.433 1.00 83.38 84 CYS A O 1
ATOM 655 N N . THR A 1 85 ? 14.626 -3.202 -8.613 1.00 83.31 85 THR A N 1
ATOM 656 C CA . THR A 1 85 ? 14.106 -2.622 -9.854 1.00 83.31 85 THR A CA 1
ATOM 657 C C . THR A 1 85 ? 15.229 -1.916 -10.627 1.00 83.31 85 THR A C 1
ATOM 659 O O . THR A 1 85 ? 16.252 -1.565 -10.016 1.00 83.31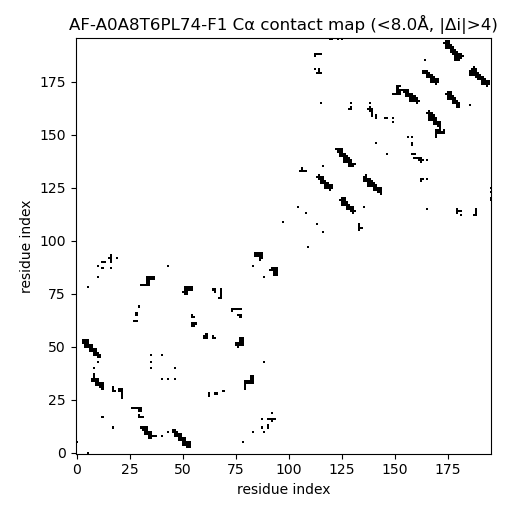 85 THR A O 1
ATOM 662 N N . PRO A 1 86 ? 15.064 -1.647 -11.936 1.00 83.00 86 PRO A N 1
ATOM 663 C CA . PRO A 1 86 ? 16.043 -0.891 -12.722 1.00 83.00 86 PRO A CA 1
ATOM 664 C C . PRO A 1 86 ? 16.441 0.448 -12.086 1.00 83.00 86 PRO A C 1
ATOM 666 O O . PRO A 1 86 ? 17.602 0.850 -12.135 1.00 83.00 86 PRO A O 1
ATOM 669 N N . GLU A 1 87 ? 15.513 1.117 -11.411 1.00 81.75 87 GLU A N 1
ATOM 670 C CA . GLU A 1 87 ? 15.753 2.424 -10.804 1.00 81.75 87 GLU A CA 1
ATOM 671 C C . GLU A 1 87 ? 16.493 2.286 -9.491 1.00 81.75 87 GLU A C 1
ATOM 673 O O . GLU A 1 87 ? 17.432 3.044 -9.242 1.00 81.75 87 GLU A O 1
ATOM 678 N N . THR A 1 88 ? 16.160 1.264 -8.690 1.00 80.88 88 THR A N 1
ATOM 679 C CA . THR A 1 88 ? 16.971 0.975 -7.508 1.00 80.88 88 THR A CA 1
ATOM 680 C C . THR A 1 88 ? 18.411 0.659 -7.896 1.00 80.88 88 THR A C 1
ATOM 682 O O . THR A 1 88 ? 19.319 1.192 -7.260 1.00 80.88 88 THR A O 1
ATOM 685 N N . ILE A 1 89 ? 18.625 -0.102 -8.978 1.00 84.19 89 ILE A N 1
ATOM 686 C CA . ILE A 1 89 ? 19.946 -0.415 -9.546 1.00 84.19 89 ILE A CA 1
ATOM 687 C C . ILE A 1 89 ? 20.669 0.863 -9.986 1.00 84.19 89 ILE A C 1
ATOM 689 O O . ILE A 1 89 ? 21.833 1.061 -9.631 1.00 84.19 89 ILE A O 1
ATOM 693 N N . ALA A 1 90 ? 19.970 1.775 -10.666 1.00 85.25 90 ALA A N 1
ATOM 694 C CA . ALA A 1 90 ? 20.502 3.072 -11.084 1.00 85.25 90 ALA A CA 1
ATOM 695 C C . ALA A 1 90 ? 20.756 4.055 -9.917 1.00 85.25 90 ALA A C 1
ATOM 697 O O . ALA A 1 90 ? 21.247 5.159 -10.139 1.00 85.25 90 ALA A O 1
ATOM 698 N N . GLY A 1 91 ? 20.434 3.675 -8.673 1.00 77.56 91 GLY A N 1
ATOM 699 C CA . GLY A 1 91 ? 20.558 4.537 -7.493 1.00 77.56 91 GLY A CA 1
ATOM 700 C C . GLY A 1 91 ? 19.415 5.543 -7.337 1.00 77.56 91 GLY A C 1
ATOM 701 O O . GLY A 1 91 ? 19.431 6.340 -6.402 1.00 77.56 91 GLY A O 1
ATOM 702 N N . GLY A 1 92 ? 18.418 5.485 -8.219 1.00 77.62 92 GLY A N 1
ATOM 703 C CA . GLY A 1 92 ? 17.168 6.216 -8.094 1.00 77.62 92 GLY A CA 1
ATOM 704 C C . GLY A 1 92 ? 16.239 5.587 -7.059 1.00 77.62 92 GLY A C 1
ATOM 705 O O . GLY A 1 92 ? 16.482 4.502 -6.520 1.00 77.62 92 GLY A O 1
ATOM 706 N N . LEU A 1 93 ? 15.148 6.284 -6.768 1.00 67.75 93 LEU A N 1
ATOM 707 C CA . LEU A 1 93 ? 14.035 5.677 -6.048 1.00 67.75 93 LEU A CA 1
ATOM 708 C C . LEU A 1 93 ? 13.374 4.641 -6.970 1.00 67.75 93 LEU A C 1
ATOM 710 O O . LEU A 1 93 ? 13.345 4.887 -8.174 1.00 67.75 93 LEU A O 1
ATOM 714 N N . PRO A 1 94 ? 12.882 3.504 -6.445 1.00 62.97 94 PRO A N 1
ATOM 715 C CA . PRO A 1 94 ? 12.174 2.522 -7.261 1.00 62.97 94 PRO A CA 1
ATOM 716 C C . PRO A 1 94 ? 11.062 3.223 -8.054 1.00 62.97 94 PRO A C 1
ATOM 718 O O . PRO A 1 94 ? 10.180 3.825 -7.432 1.00 62.97 94 PRO A O 1
ATOM 721 N N . ASP A 1 95 ? 11.114 3.171 -9.390 1.00 49.19 95 ASP A N 1
ATOM 722 C CA . ASP A 1 95 ? 9.968 3.567 -10.207 1.00 49.19 95 ASP A CA 1
ATOM 723 C C . ASP A 1 95 ? 8.984 2.412 -10.151 1.00 49.19 95 ASP A C 1
ATOM 725 O O . ASP A 1 95 ? 9.329 1.231 -10.237 1.00 49.19 95 ASP A O 1
ATOM 729 N N . ILE A 1 96 ? 7.742 2.762 -9.889 1.00 47.19 96 ILE A N 1
ATOM 730 C CA . ILE A 1 96 ? 6.674 1.796 -9.723 1.00 47.19 96 ILE A CA 1
ATOM 731 C C . ILE A 1 96 ? 6.053 1.528 -11.077 1.00 47.19 96 ILE A C 1
ATOM 733 O O . ILE A 1 96 ? 4.916 1.901 -11.343 1.00 47.19 96 ILE A O 1
ATOM 737 N N . ALA A 1 97 ? 6.816 0.836 -11.918 1.00 40.69 97 ALA A N 1
ATOM 738 C CA . ALA A 1 97 ? 6.232 0.027 -12.968 1.00 40.69 97 ALA A CA 1
ATOM 739 C C . ALA A 1 97 ? 5.585 -1.202 -12.305 1.00 40.69 97 ALA A C 1
ATOM 741 O O . ALA A 1 97 ? 6.263 -2.139 -11.895 1.00 40.69 97 ALA A O 1
ATOM 742 N N . ASP A 1 98 ? 4.270 -1.098 -12.119 1.00 43.69 98 ASP A N 1
ATOM 743 C CA . ASP A 1 98 ? 3.271 -2.126 -11.827 1.00 43.69 98 ASP A CA 1
ATOM 744 C C . ASP A 1 98 ? 3.755 -3.566 -11.533 1.00 43.69 98 ASP A C 1
ATOM 746 O O . ASP A 1 98 ? 4.212 -4.293 -12.415 1.00 43.69 98 ASP A O 1
ATOM 750 N N . THR A 1 99 ? 3.425 -4.002 -10.304 1.00 41.69 99 THR A N 1
ATOM 751 C CA . THR A 1 99 ? 3.420 -5.360 -9.693 1.00 41.69 99 THR A CA 1
ATOM 752 C C . THR A 1 99 ? 4.694 -5.771 -8.928 1.00 41.69 99 THR A C 1
ATOM 754 O O . THR A 1 99 ? 5.790 -5.507 -9.412 1.00 41.69 99 THR A O 1
ATOM 757 N N . PRO A 1 100 ? 4.595 -6.380 -7.712 1.00 40.88 100 PRO A N 1
ATOM 758 C CA . PRO A 1 100 ? 3.644 -7.444 -7.330 1.00 40.88 100 PRO A CA 1
ATOM 759 C C . PRO A 1 100 ? 2.969 -7.310 -5.936 1.00 40.88 100 PRO A C 1
ATOM 761 O O . PRO A 1 100 ? 3.632 -7.079 -4.931 1.00 40.88 100 PRO A O 1
ATOM 764 N N . GLY A 1 101 ? 1.652 -7.560 -5.859 1.00 37.19 101 GLY A N 1
ATOM 765 C CA . GLY A 1 101 ? 0.931 -7.777 -4.589 1.00 37.19 101 GLY A CA 1
ATOM 766 C C . GLY A 1 101 ? 0.537 -6.520 -3.793 1.00 37.19 101 GLY A C 1
ATOM 767 O O . GLY A 1 101 ? 1.006 -6.347 -2.679 1.00 37.19 101 GLY A O 1
ATOM 768 N N . ASP A 1 102 ? -0.314 -5.676 -4.387 1.00 40.91 102 ASP A N 1
ATOM 769 C CA . ASP A 1 102 ? -1.398 -4.874 -3.767 1.00 40.91 102 ASP A CA 1
ATOM 770 C C . ASP A 1 102 ? -1.186 -4.259 -2.350 1.00 40.91 102 ASP A C 1
ATOM 772 O O . ASP A 1 102 ? -1.472 -4.896 -1.337 1.00 40.91 102 ASP A O 1
ATOM 776 N N . TRP A 1 103 ? -0.776 -2.975 -2.308 1.00 41.28 103 TRP A N 1
ATOM 777 C CA . TRP A 1 103 ? -1.019 -1.996 -1.214 1.00 41.28 103 TRP A CA 1
ATOM 778 C C . TRP A 1 103 ? -1.019 -0.556 -1.782 1.00 41.28 103 TRP A C 1
ATOM 780 O O . TRP A 1 103 ? -0.075 0.222 -1.653 1.00 41.28 103 TRP A O 1
ATOM 790 N N . GLU A 1 104 ? -2.062 -0.231 -2.537 1.00 37.41 104 GLU A N 1
ATOM 791 C CA . GLU A 1 104 ? -2.070 0.812 -3.568 1.00 37.41 104 GLU A CA 1
ATOM 792 C C . GLU A 1 104 ? -2.031 2.290 -3.130 1.00 37.41 104 GLU A C 1
ATOM 794 O O . GLU A 1 104 ? -2.833 2.762 -2.327 1.00 37.41 104 GLU A O 1
ATOM 799 N N . VAL A 1 105 ? -1.201 3.063 -3.845 1.00 35.84 105 VAL A N 1
ATOM 800 C CA . VAL A 1 105 ? -1.422 4.482 -4.175 1.00 35.84 105 VAL A CA 1
ATOM 801 C C . VAL A 1 105 ? -1.376 4.590 -5.705 1.00 35.84 105 VAL A C 1
ATOM 803 O O . VAL A 1 105 ? -0.526 3.962 -6.332 1.00 35.84 105 VAL A O 1
ATOM 806 N N . ASN A 1 106 ? -2.309 5.347 -6.294 1.00 42.31 106 ASN A N 1
ATOM 807 C CA . ASN A 1 106 ? -2.783 5.226 -7.679 1.00 42.31 106 ASN A CA 1
ATOM 808 C C . ASN A 1 106 ? -2.325 6.399 -8.590 1.00 42.31 106 ASN A C 1
ATOM 810 O O . ASN A 1 106 ? -3.060 7.380 -8.699 1.00 42.31 106 ASN A O 1
ATOM 814 N N . PRO A 1 107 ? -1.142 6.343 -9.242 1.00 34.91 107 PRO A N 1
ATOM 815 C CA . PRO A 1 107 ? -0.769 7.282 -10.310 1.00 34.91 107 PRO A CA 1
ATOM 816 C C . PRO A 1 107 ? -0.911 6.701 -11.733 1.00 34.91 107 PRO A C 1
ATOM 818 O O . PRO A 1 107 ? -0.896 7.454 -12.704 1.00 34.91 107 PRO A O 1
ATOM 821 N N . GLY A 1 108 ? -1.097 5.387 -11.871 1.00 40.34 108 GLY A N 1
ATOM 822 C CA . GLY A 1 108 ? -1.332 4.700 -13.141 1.00 40.34 108 GLY A CA 1
ATOM 823 C C . GLY A 1 108 ? -2.112 3.428 -12.856 1.00 40.34 108 GLY A C 1
ATOM 824 O O . GLY A 1 108 ? -1.587 2.479 -12.295 1.00 40.34 108 GLY A O 1
ATOM 825 N N . SER A 1 109 ? -3.413 3.442 -13.108 1.00 37.34 109 SER A N 1
ATOM 826 C CA . SER A 1 109 ? -4.285 2.414 -12.560 1.00 37.34 109 SER A CA 1
ATOM 827 C C . SER A 1 109 ? -4.249 1.136 -13.405 1.00 37.34 109 SER A C 1
ATOM 829 O O . SER A 1 109 ? -4.917 1.060 -14.433 1.00 37.34 109 SER A O 1
ATOM 831 N N . ALA A 1 110 ? -3.533 0.104 -12.944 1.00 36.59 110 ALA A N 1
ATOM 832 C CA . ALA A 1 110 ? -3.710 -1.280 -13.411 1.00 36.59 110 ALA A CA 1
ATOM 833 C C . ALA A 1 110 ? -5.127 -1.825 -13.101 1.00 36.59 110 ALA A C 1
ATOM 835 O O . ALA A 1 110 ? -5.574 -2.820 -13.672 1.00 36.59 110 ALA A O 1
ATOM 836 N N . HIS A 1 111 ? -5.865 -1.121 -12.237 1.00 43.72 111 HIS A N 1
ATOM 837 C CA . HIS A 1 111 ? -7.280 -1.313 -11.959 1.00 43.72 111 HIS A CA 1
ATOM 838 C C . HIS A 1 111 ? -8.034 0.013 -12.133 1.00 43.72 111 HIS A C 1
ATOM 840 O O . HIS A 1 111 ? -8.462 0.584 -11.129 1.00 43.72 111 HIS A O 1
ATOM 846 N N . PRO A 1 112 ? -8.265 0.495 -13.375 1.00 46.72 112 PRO A N 1
ATOM 847 C CA . PRO A 1 112 ? -8.866 1.813 -13.685 1.00 46.72 112 PRO A CA 1
ATOM 848 C C . PRO A 1 112 ? -10.276 2.043 -13.106 1.00 46.72 112 PRO A C 1
ATOM 850 O O . PRO A 1 112 ? -10.895 3.083 -13.307 1.00 46.72 112 PRO A O 1
ATOM 853 N N . TYR A 1 113 ? -10.765 1.046 -12.383 1.00 55.69 113 TYR A N 1
ATOM 854 C CA . TYR A 1 113 ? -12.038 0.893 -11.717 1.00 55.69 113 TYR A CA 1
ATOM 855 C C . TYR A 1 113 ? -11.972 1.151 -10.203 1.00 55.69 113 TYR A C 1
ATOM 857 O O . TYR A 1 113 ? -13.016 1.225 -9.565 1.00 55.69 113 TYR A O 1
ATOM 865 N N . ARG A 1 114 ? -10.779 1.304 -9.607 1.00 64.94 114 ARG A N 1
ATOM 866 C CA . ARG A 1 114 ? -10.622 1.673 -8.192 1.00 64.94 114 ARG A CA 1
ATOM 867 C C . ARG A 1 114 ? -10.838 3.177 -8.041 1.00 64.94 114 ARG A C 1
ATOM 869 O O . ARG A 1 114 ? -9.935 3.989 -8.237 1.00 64.94 114 ARG A O 1
ATOM 876 N N . THR A 1 115 ? -12.079 3.547 -7.742 1.00 80.06 115 THR A N 1
ATOM 877 C CA . THR A 1 115 ? -12.562 4.936 -7.767 1.00 80.06 115 THR A CA 1
ATOM 878 C C . THR A 1 115 ? -12.492 5.646 -6.415 1.00 80.06 115 THR A C 1
ATOM 880 O O . THR A 1 115 ? -12.890 6.809 -6.329 1.00 80.06 115 THR A O 1
ATOM 883 N N . ALA A 1 116 ? -11.955 5.002 -5.371 1.00 84.81 116 ALA A N 1
ATOM 884 C CA . ALA A 1 116 ? -11.789 5.604 -4.049 1.00 84.81 116 ALA A CA 1
ATOM 885 C C . ALA A 1 116 ? -10.475 5.208 -3.353 1.00 84.81 116 ALA A C 1
ATOM 887 O O . ALA A 1 116 ? -9.989 4.093 -3.527 1.00 84.81 116 ALA A O 1
ATOM 888 N N . ALA A 1 117 ? -9.942 6.113 -2.528 1.00 85.81 117 ALA A N 1
ATOM 889 C CA . ALA A 1 117 ? -8.821 5.889 -1.613 1.00 85.81 117 ALA A CA 1
ATOM 890 C C . ALA A 1 117 ? -9.229 6.212 -0.168 1.00 85.81 117 ALA A C 1
ATOM 892 O O . ALA A 1 117 ? -10.036 7.114 0.064 1.00 85.81 117 ALA A O 1
ATOM 893 N N . ILE A 1 118 ? -8.670 5.472 0.792 1.00 88.50 118 ILE A N 1
ATOM 894 C CA . ILE A 1 118 ? -9.048 5.503 2.210 1.00 88.50 118 ILE A CA 1
ATOM 895 C C . ILE A 1 118 ? -7.805 5.815 3.045 1.00 88.50 118 ILE A C 1
ATOM 897 O O . ILE A 1 118 ? -6.774 5.165 2.885 1.00 88.50 118 ILE A O 1
ATOM 901 N N . TYR A 1 119 ? -7.908 6.780 3.956 1.00 85.00 119 TYR A N 1
ATOM 902 C CA . TYR A 1 119 ? -6.830 7.159 4.864 1.00 85.00 119 TYR A CA 1
ATOM 903 C C . TYR A 1 119 ? -7.318 7.167 6.309 1.00 85.00 119 TYR A C 1
ATOM 905 O O . TYR A 1 119 ? -8.204 7.935 6.683 1.00 85.00 119 TYR A O 1
ATOM 913 N N . CYS A 1 120 ? -6.675 6.350 7.137 1.00 87.62 120 CYS A N 1
ATOM 914 C CA . CYS A 1 120 ? -6.827 6.383 8.583 1.00 87.62 120 CYS A CA 1
ATOM 915 C C . CYS A 1 120 ? -5.984 7.517 9.173 1.00 87.62 120 CYS A C 1
ATOM 917 O O . CYS A 1 120 ? -4.771 7.592 8.954 1.00 87.62 120 CYS A O 1
ATOM 919 N N . ARG A 1 121 ? -6.612 8.415 9.931 1.00 85.62 121 ARG A N 1
ATOM 920 C CA . ARG A 1 121 ? -5.924 9.500 10.636 1.00 85.62 121 ARG A CA 1
ATOM 921 C C . ARG A 1 121 ? -5.628 9.102 12.078 1.00 85.62 121 ARG A C 1
ATOM 923 O O . ARG A 1 121 ? -6.386 8.375 12.706 1.00 85.62 121 ARG A O 1
ATOM 930 N N . ALA A 1 122 ? -4.549 9.653 12.636 1.00 81.38 122 ALA A N 1
ATOM 931 C CA . ALA A 1 122 ? -4.124 9.373 14.012 1.00 81.38 122 ALA A CA 1
ATOM 932 C C . ALA A 1 122 ? -5.162 9.768 15.082 1.00 81.38 122 ALA A C 1
ATOM 934 O O . ALA A 1 122 ? -5.117 9.264 16.197 1.00 81.38 122 ALA A O 1
ATOM 935 N N . ASN A 1 123 ? -6.095 10.667 14.754 1.00 79.38 123 ASN A N 1
ATOM 936 C CA . ASN A 1 123 ? -7.206 11.039 15.631 1.00 79.38 123 ASN A CA 1
ATOM 937 C C . ASN A 1 123 ? -8.410 10.081 15.534 1.00 79.38 123 ASN A C 1
ATOM 939 O O . ASN A 1 123 ? -9.421 10.352 16.169 1.00 79.38 123 ASN A O 1
ATOM 943 N N . GLY A 1 124 ? -8.327 9.007 14.741 1.00 82.44 124 GLY A N 1
ATOM 944 C CA . GLY A 1 124 ? -9.408 8.042 14.522 1.00 82.44 124 GLY A CA 1
ATOM 945 C C . GLY A 1 124 ? -10.386 8.419 13.404 1.00 82.44 124 GLY A C 1
ATOM 946 O O . GLY A 1 124 ? -11.369 7.713 13.200 1.00 82.44 124 GLY A O 1
ATOM 947 N N . ALA A 1 125 ? -10.157 9.527 12.689 1.00 90.69 125 ALA A N 1
ATOM 948 C CA . ALA A 1 125 ? -10.978 9.885 11.537 1.00 90.69 125 ALA A CA 1
ATOM 949 C C . ALA A 1 125 ? -10.628 9.017 10.318 1.00 90.69 125 ALA A C 1
ATOM 951 O O . ALA A 1 125 ? -9.462 8.675 10.099 1.00 90.69 125 ALA A O 1
ATOM 952 N N . ILE A 1 126 ? -11.632 8.726 9.492 1.00 94.19 126 ILE A N 1
ATOM 953 C CA . ILE A 1 126 ? -11.459 8.059 8.198 1.00 94.19 126 ILE A CA 1
ATOM 954 C C . ILE A 1 126 ? -11.687 9.093 7.104 1.00 94.19 126 ILE A C 1
ATOM 956 O O . ILE A 1 126 ? -12.779 9.648 6.975 1.00 94.19 126 ILE A O 1
ATOM 960 N N . GLU A 1 127 ? -10.667 9.354 6.298 1.00 92.00 127 GLU A N 1
ATOM 961 C CA . GLU A 1 127 ? -10.789 10.208 5.123 1.00 92.00 127 GLU A CA 1
ATOM 962 C C . GLU A 1 127 ? -10.923 9.372 3.862 1.00 92.00 127 GLU A C 1
ATOM 964 O O . GLU A 1 127 ? -10.126 8.470 3.610 1.00 92.00 127 GLU A O 1
ATOM 969 N N . VAL A 1 128 ? -11.928 9.699 3.057 1.00 92.94 128 VAL A N 1
ATOM 970 C CA . VAL A 1 128 ? -12.205 9.027 1.794 1.00 92.94 128 VAL A CA 1
ATOM 971 C C . VAL A 1 128 ? -12.067 10.036 0.665 1.00 92.94 128 VAL A C 1
ATOM 973 O O . VAL A 1 128 ? -12.649 11.123 0.698 1.00 92.94 128 VAL A O 1
ATOM 976 N N . TYR A 1 129 ? -11.289 9.668 -0.345 1.00 88.81 129 TYR A N 1
ATOM 977 C CA . TYR A 1 129 ? -11.049 10.458 -1.546 1.00 88.81 129 TYR A CA 1
ATOM 978 C C . TYR A 1 129 ? -11.617 9.719 -2.750 1.00 88.81 129 TYR A C 1
ATOM 980 O O . TYR A 1 129 ? -11.388 8.523 -2.893 1.00 88.81 129 TYR A O 1
ATOM 988 N N . ALA A 1 130 ? -12.313 10.426 -3.634 1.00 88.25 130 ALA A N 1
ATOM 989 C CA . ALA A 1 130 ? -12.623 9.938 -4.970 1.00 88.25 130 ALA A CA 1
ATOM 990 C C . ALA A 1 130 ? -11.373 10.048 -5.853 1.00 88.25 130 ALA A C 1
ATOM 992 O O . ALA A 1 130 ? -10.653 11.043 -5.778 1.00 88.25 130 ALA A O 1
ATOM 993 N N . ILE A 1 131 ? -11.125 9.066 -6.716 1.00 84.06 131 ILE A N 1
ATOM 994 C CA . ILE A 1 131 ? -10.039 9.139 -7.698 1.00 84.06 131 ILE A CA 1
ATOM 995 C C . ILE A 1 131 ? -10.605 9.619 -9.035 1.00 84.06 131 ILE A C 1
ATOM 997 O O . ILE A 1 131 ? -11.337 8.897 -9.708 1.00 84.06 131 ILE A O 1
ATOM 1001 N N . VAL A 1 132 ? -10.256 10.846 -9.428 1.00 77.38 132 VAL A N 1
ATOM 1002 C CA . VAL A 1 132 ? -10.703 11.481 -10.675 1.00 77.38 132 VAL A CA 1
ATOM 1003 C C . VAL A 1 132 ? -9.484 11.800 -11.532 1.00 77.38 132 VAL A C 1
ATOM 1005 O O . VAL A 1 132 ? -8.649 12.619 -11.155 1.00 77.38 132 VAL A O 1
ATOM 1008 N N . ASN A 1 133 ? -9.371 11.159 -12.699 1.00 73.75 133 ASN A N 1
ATOM 1009 C CA . ASN A 1 133 ? -8.225 11.312 -13.609 1.00 73.75 133 ASN A CA 1
ATOM 1010 C C . ASN A 1 133 ? -6.869 11.107 -12.902 1.00 73.75 133 ASN A C 1
ATOM 1012 O O . ASN A 1 133 ? -5.948 11.899 -13.086 1.00 73.75 133 ASN A O 1
ATOM 1016 N N . GLY A 1 134 ? -6.780 10.099 -12.028 1.00 67.00 134 GLY A N 1
ATOM 1017 C CA . GLY A 1 134 ? -5.574 9.810 -11.240 1.00 67.00 134 GLY A CA 1
ATOM 1018 C C . GLY A 1 134 ? -5.303 10.779 -10.083 1.00 67.00 134 GLY A C 1
ATOM 1019 O O . GLY A 1 134 ? -4.297 10.636 -9.400 1.00 67.00 134 GLY A O 1
ATOM 1020 N N . ASN A 1 135 ? -6.186 11.750 -9.826 1.00 71.44 135 ASN A N 1
ATOM 1021 C CA . ASN A 1 135 ? -6.052 12.689 -8.715 1.00 71.44 135 ASN A CA 1
ATOM 1022 C C . ASN A 1 135 ? -7.058 12.366 -7.609 1.00 71.44 135 ASN A C 1
ATOM 1024 O O . ASN A 1 135 ? -8.248 12.188 -7.875 1.00 71.44 135 ASN A O 1
ATOM 1028 N N . GLY A 1 136 ? -6.587 12.339 -6.363 1.00 81.00 136 GLY A N 1
ATOM 1029 C CA . GLY A 1 136 ? -7.451 12.235 -5.192 1.00 81.00 136 GLY A CA 1
ATOM 1030 C C . GLY A 1 136 ? -8.205 13.542 -4.950 1.00 81.00 136 GLY A C 1
ATOM 1031 O O . GLY A 1 136 ? -7.601 14.568 -4.648 1.00 81.00 136 GLY A O 1
ATOM 1032 N N . VAL A 1 137 ? -9.530 13.497 -5.042 1.00 83.50 137 VAL A N 1
ATOM 1033 C CA . VAL A 1 137 ? -10.438 14.591 -4.686 1.00 83.50 137 VAL A CA 1
ATOM 1034 C C . VAL A 1 137 ? -11.149 14.208 -3.388 1.00 83.50 137 VAL A C 1
ATOM 1036 O O . VAL A 1 137 ? -11.748 13.134 -3.347 1.00 83.50 137 VAL A O 1
ATOM 1039 N N . PRO A 1 138 ? -11.110 15.030 -2.324 1.00 90.75 138 PRO A N 1
ATOM 1040 C CA . PRO A 1 138 ? -11.798 14.709 -1.076 1.00 90.75 138 PRO A CA 1
ATOM 1041 C C . PRO A 1 138 ? -13.280 14.399 -1.323 1.00 90.75 138 PRO A C 1
ATOM 1043 O O . PRO A 1 138 ? -14.001 15.231 -1.874 1.00 90.75 138 PRO A O 1
ATOM 1046 N N . ALA A 1 139 ? -13.731 13.208 -0.924 1.00 95.00 139 ALA A N 1
ATOM 1047 C CA . ALA A 1 139 ? -15.140 12.835 -0.980 1.00 95.00 139 ALA A CA 1
ATOM 1048 C C . ALA A 1 139 ? -15.828 13.210 0.335 1.00 95.00 139 ALA A C 1
ATOM 1050 O O . ALA A 1 139 ? -16.813 13.948 0.331 1.00 95.00 139 ALA A O 1
ATOM 1051 N N . PHE A 1 140 ? -15.288 12.727 1.458 1.00 97.31 140 PHE A N 1
ATOM 1052 C CA . PHE A 1 140 ? -15.725 13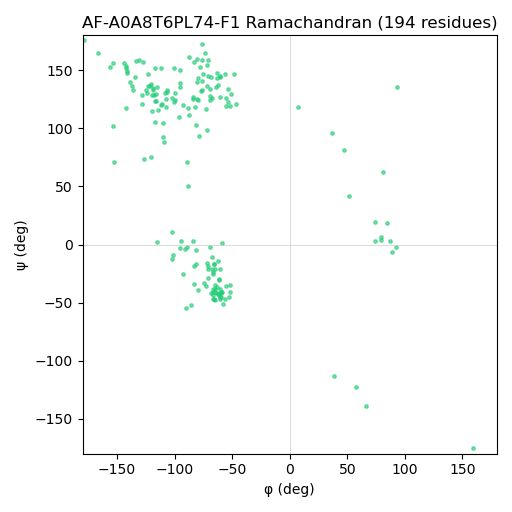.079 2.809 1.00 97.31 140 PHE A CA 1
ATOM 1053 C C . PHE A 1 140 ? -14.709 12.626 3.865 1.00 97.31 140 PHE A C 1
ATOM 1055 O O . PHE A 1 140 ? -13.858 11.771 3.626 1.00 97.31 140 PHE A O 1
ATOM 1062 N N . THR A 1 141 ? -14.864 13.164 5.072 1.00 97.25 141 THR A N 1
ATOM 1063 C CA . THR A 1 141 ? -14.199 12.688 6.289 1.00 97.25 141 THR A CA 1
ATOM 1064 C C . THR A 1 141 ? -15.264 12.182 7.251 1.00 97.25 141 THR A C 1
ATOM 1066 O O . THR A 1 141 ? -16.179 12.940 7.579 1.00 97.25 141 THR A O 1
ATOM 1069 N N . ALA A 1 142 ? -15.168 10.928 7.686 1.00 97.56 142 ALA A N 1
ATOM 1070 C CA . ALA A 1 142 ? -15.955 10.388 8.789 1.00 97.56 142 ALA A CA 1
ATOM 1071 C C . ALA A 1 142 ? -15.206 10.642 10.102 1.00 97.56 142 ALA A C 1
ATOM 1073 O O . ALA A 1 142 ? -14.071 10.184 10.270 1.00 97.56 142 ALA A O 1
ATOM 1074 N N . THR A 1 143 ? -15.803 11.419 11.003 1.00 97.69 143 THR A N 1
ATOM 1075 C CA . THR A 1 143 ? -15.165 11.758 12.278 1.00 97.69 143 THR A CA 1
ATOM 1076 C C . THR A 1 143 ? -15.230 10.579 13.253 1.00 97.69 143 THR A C 1
ATOM 1078 O O . THR A 1 143 ? -16.093 9.706 13.112 1.00 97.69 143 THR A O 1
ATOM 1081 N N . PRO A 1 144 ? -14.351 10.538 14.270 1.00 96.69 144 PRO A N 1
ATOM 1082 C CA . PRO A 1 144 ? -14.409 9.508 15.303 1.00 96.69 144 PRO A CA 1
ATOM 1083 C C . PRO A 1 144 ? -15.773 9.453 15.994 1.00 96.69 144 PRO A C 1
ATOM 1085 O O . PRO A 1 144 ? -16.254 8.373 16.316 1.00 96.69 144 PRO A O 1
ATOM 1088 N N . GLU A 1 145 ? -16.421 10.603 16.192 1.00 97.44 145 GLU A N 1
ATOM 1089 C CA . GLU A 1 145 ? -17.743 10.692 16.812 1.00 97.44 145 GLU A CA 1
ATOM 1090 C C . GLU A 1 145 ? -18.829 10.088 15.914 1.00 97.44 145 GLU A C 1
ATOM 1092 O O . GLU A 1 145 ? -19.681 9.352 16.406 1.00 97.44 145 GLU A O 1
ATOM 1097 N N . GLU A 1 146 ? -18.783 10.351 14.603 1.00 97.38 146 GLU A N 1
ATOM 1098 C CA . GLU A 1 146 ? -19.702 9.753 13.624 1.00 97.38 146 GLU A CA 1
ATOM 1099 C C . GLU A 1 146 ? -19.543 8.226 13.571 1.00 97.38 146 GLU A C 1
ATOM 1101 O O . GLU A 1 146 ? -20.532 7.492 13.561 1.00 97.38 146 GLU A O 1
ATOM 1106 N N . ILE A 1 147 ? -18.300 7.738 13.593 1.00 97.38 147 ILE A N 1
ATOM 1107 C CA . ILE A 1 147 ? -17.985 6.303 13.606 1.00 97.38 147 ILE A CA 1
ATOM 1108 C C . ILE A 1 147 ? -18.455 5.660 14.919 1.00 97.38 147 ILE A C 1
ATOM 1110 O O . ILE A 1 147 ? -19.119 4.621 14.910 1.00 97.38 147 ILE A O 1
ATOM 1114 N N . ALA A 1 148 ? -18.150 6.289 16.056 1.00 96.44 148 ALA A N 1
ATOM 1115 C CA . ALA A 1 148 ? -18.517 5.792 17.378 1.00 96.44 148 ALA A CA 1
ATOM 1116 C C . ALA A 1 148 ? -20.036 5.764 17.591 1.00 96.44 148 ALA A C 1
ATOM 1118 O O . ALA A 1 148 ? -20.537 4.844 18.235 1.00 96.44 148 ALA A O 1
ATOM 1119 N N . ALA A 1 149 ? -20.774 6.725 17.024 1.00 97.12 149 ALA A N 1
ATOM 1120 C CA . ALA A 1 149 ? -22.233 6.760 17.092 1.00 97.12 149 ALA A CA 1
ATOM 1121 C C . ALA A 1 149 ? -22.890 5.529 16.442 1.00 97.12 149 ALA A C 1
ATOM 1123 O O . ALA A 1 149 ? -23.965 5.115 16.875 1.00 97.12 149 ALA A O 1
ATOM 1124 N N . VAL A 1 150 ? -22.246 4.930 15.434 1.00 97.38 150 VAL A N 1
ATOM 1125 C CA . VAL A 1 150 ? -22.718 3.701 14.774 1.00 97.38 150 VAL A CA 1
ATOM 1126 C C . VAL A 1 150 ? -22.303 2.441 15.548 1.00 97.38 150 VAL A C 1
ATOM 1128 O O . VAL A 1 150 ? -23.058 1.469 15.588 1.00 97.38 150 VAL A O 1
ATOM 1131 N N . GLY A 1 151 ? -21.133 2.445 16.194 1.00 95.12 151 GLY A N 1
ATOM 1132 C CA . GLY A 1 151 ? -20.650 1.321 17.004 1.00 95.12 151 GLY A CA 1
ATOM 1133 C C . GLY A 1 151 ? -20.358 0.061 16.177 1.00 95.12 151 GLY A C 1
ATOM 1134 O O . GLY A 1 151 ? -19.774 0.142 15.102 1.00 95.12 151 GLY A O 1
ATOM 1135 N N . VAL A 1 152 ? -20.723 -1.123 16.680 1.00 96.38 152 VAL A N 1
ATOM 1136 C CA . VAL A 1 152 ? -20.807 -2.355 15.872 1.00 96.38 152 VAL A CA 1
ATOM 1137 C C . VAL A 1 152 ? -22.291 -2.699 15.736 1.00 96.38 152 VAL A C 1
ATOM 1139 O O . VAL A 1 152 ? -22.908 -3.113 16.720 1.00 96.38 152 VAL A O 1
ATOM 1142 N N . PRO A 1 153 ? -22.899 -2.459 14.565 1.00 96.00 153 PRO A N 1
ATOM 1143 C CA . PRO A 1 153 ? -24.339 -2.576 14.403 1.00 96.00 153 PRO A CA 1
ATOM 1144 C C . PRO A 1 153 ? -24.776 -4.036 14.207 1.00 96.00 153 PRO A C 1
ATOM 1146 O O . PRO A 1 153 ? -24.004 -4.880 13.769 1.00 96.00 153 PRO A O 1
ATOM 1149 N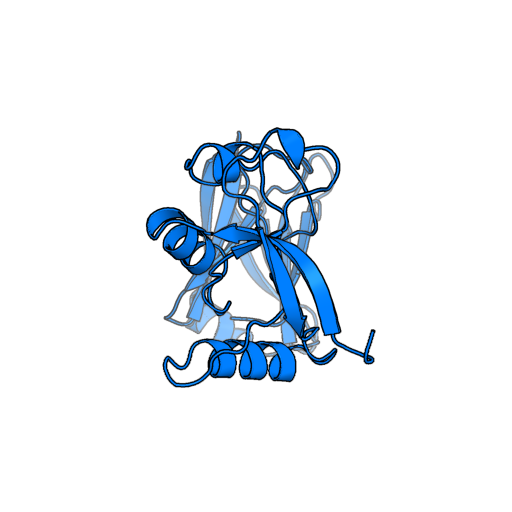 N . LEU A 1 154 ? -26.053 -4.343 14.460 1.00 92.56 154 LEU A N 1
ATOM 1150 C CA . LEU A 1 154 ? -26.616 -5.686 14.211 1.00 92.56 154 LEU A CA 1
ATOM 1151 C C . LEU A 1 154 ? -26.777 -6.009 12.715 1.00 92.56 154 LEU A C 1
ATOM 1153 O O . LEU A 1 154 ? -26.926 -7.168 12.338 1.00 92.56 154 LEU A O 1
ATOM 1157 N N . ALA A 1 155 ? -26.766 -4.982 11.869 1.00 90.56 155 ALA A N 1
ATOM 1158 C CA . ALA A 1 155 ? -26.794 -5.078 10.417 1.00 90.56 155 ALA A CA 1
ATOM 1159 C C . ALA A 1 155 ? -25.886 -3.997 9.826 1.00 90.56 155 ALA A C 1
ATOM 1161 O O . ALA A 1 155 ? -25.681 -2.952 10.445 1.00 90.56 155 ALA A O 1
ATOM 1162 N N . ASN A 1 156 ? -25.359 -4.229 8.624 1.00 95.00 156 ASN A N 1
ATOM 1163 C CA . ASN A 1 156 ? -24.440 -3.296 7.975 1.00 95.00 156 ASN A CA 1
ATOM 1164 C C . ASN A 1 156 ? -25.082 -1.902 7.882 1.00 95.00 156 ASN A C 1
ATOM 1166 O O . ASN A 1 156 ? -26.146 -1.742 7.285 1.00 95.00 156 ASN A O 1
ATOM 1170 N N . THR A 1 157 ? -24.455 -0.908 8.506 1.00 97.62 157 THR A N 1
ATOM 1171 C CA . THR A 1 157 ? -25.024 0.431 8.702 1.00 97.62 157 THR A CA 1
ATOM 1172 C C . THR A 1 157 ? -24.159 1.471 8.010 1.00 97.62 157 THR A C 1
ATOM 1174 O O . THR A 1 157 ? -22.937 1.447 8.136 1.00 97.62 157 THR A O 1
ATOM 1177 N N . LEU A 1 158 ? -24.785 2.381 7.263 1.00 97.75 158 LEU A N 1
ATOM 1178 C CA . LEU A 1 158 ? -24.091 3.501 6.629 1.00 97.75 158 LEU A CA 1
ATOM 1179 C C . LEU A 1 158 ? -23.573 4.459 7.710 1.00 97.75 158 LEU A C 1
ATOM 1181 O O . LEU A 1 158 ? -24.355 4.935 8.528 1.00 97.75 158 LEU A O 1
ATOM 1185 N N . ILE A 1 159 ? -22.275 4.757 7.687 1.00 97.81 159 ILE A N 1
ATOM 1186 C CA . ILE A 1 159 ? -21.670 5.817 8.501 1.00 97.81 159 ILE A CA 1
ATOM 1187 C C . ILE A 1 159 ? -21.788 7.148 7.758 1.00 97.81 159 ILE A C 1
ATOM 1189 O O . ILE A 1 159 ? -22.250 8.136 8.323 1.00 97.81 159 ILE A O 1
ATOM 1193 N N . LYS A 1 160 ? -21.353 7.188 6.490 1.00 97.81 160 LYS A N 1
ATOM 1194 C CA . LYS A 1 160 ? -21.279 8.434 5.719 1.00 97.81 160 LYS A CA 1
ATOM 1195 C C . LYS A 1 160 ? -21.318 8.196 4.216 1.00 97.81 160 LYS A C 1
ATOM 1197 O O . LYS A 1 160 ? -20.874 7.158 3.738 1.00 97.81 160 LYS A O 1
ATOM 1202 N N . GLU A 1 161 ? -21.814 9.181 3.479 1.00 96.94 161 GLU A N 1
ATOM 1203 C CA . GLU A 1 161 ? -21.827 9.204 2.017 1.00 96.94 161 GLU A CA 1
ATOM 1204 C C . GLU A 1 161 ? -21.366 10.576 1.510 1.00 96.94 161 GLU A C 1
ATOM 1206 O O . GLU A 1 161 ? -21.661 11.603 2.124 1.00 96.94 161 GLU A O 1
ATOM 1211 N N . GLY A 1 162 ? -20.647 10.601 0.388 1.00 92.06 162 GLY A N 1
ATOM 1212 C CA . GLY A 1 162 ? -20.211 11.833 -0.266 1.00 92.06 162 GLY A CA 1
ATOM 1213 C C . GLY A 1 162 ? -19.424 11.572 -1.551 1.00 92.06 162 GLY A C 1
ATOM 1214 O O . GLY A 1 162 ? -19.180 10.427 -1.913 1.00 92.06 162 GLY A O 1
ATOM 1215 N N . GLY A 1 163 ? -19.057 12.643 -2.261 1.00 80.88 163 GLY A N 1
ATOM 1216 C CA . GLY A 1 163 ? -18.194 12.609 -3.453 1.00 80.88 163 GLY A CA 1
ATOM 1217 C C . GLY A 1 163 ? -18.547 11.545 -4.501 1.00 80.88 163 GLY A C 1
ATOM 1218 O O . GLY A 1 163 ? -17.905 10.507 -4.561 1.00 80.88 163 GLY A O 1
ATOM 1219 N N . GLY A 1 164 ? -19.537 11.804 -5.361 1.00 81.94 164 GLY A N 1
ATOM 1220 C CA . GLY A 1 164 ? -19.883 10.877 -6.452 1.00 81.94 164 GLY A CA 1
ATOM 1221 C C . GLY A 1 164 ? -20.629 9.610 -6.010 1.00 81.94 164 GLY A C 1
ATOM 1222 O O . GLY A 1 164 ? -20.656 8.638 -6.757 1.00 81.94 164 GLY A O 1
ATOM 1223 N N . GLY A 1 165 ? -21.240 9.621 -4.818 1.00 89.75 165 GLY A N 1
ATOM 1224 C CA . GLY A 1 165 ? -22.028 8.505 -4.276 1.00 89.75 165 GLY A CA 1
ATOM 1225 C C . GLY A 1 165 ? -21.197 7.437 -3.559 1.00 89.75 165 GLY A C 1
ATOM 1226 O O . GLY A 1 165 ? -21.668 6.311 -3.381 1.00 89.75 165 GLY A O 1
ATOM 1227 N N . ILE A 1 166 ? -19.960 7.767 -3.167 1.00 93.94 166 ILE A N 1
ATOM 1228 C CA . ILE A 1 166 ? -19.112 6.886 -2.363 1.00 93.94 166 ILE A CA 1
ATOM 1229 C C . ILE A 1 166 ? -19.706 6.783 -0.959 1.00 93.94 166 ILE A C 1
ATOM 1231 O O . ILE A 1 166 ? -20.071 7.790 -0.353 1.00 93.94 166 ILE A O 1
ATOM 1235 N N . ARG A 1 167 ? -19.798 5.562 -0.437 1.00 96.31 167 ARG A N 1
ATOM 1236 C CA . ARG A 1 167 ? -20.484 5.237 0.817 1.00 96.31 167 ARG A CA 1
ATOM 1237 C C . ARG A 1 167 ? -19.562 4.445 1.733 1.00 96.31 167 ARG A C 1
ATOM 1239 O O . ARG A 1 167 ? -19.007 3.438 1.309 1.00 96.31 167 ARG A O 1
ATOM 1246 N N . LEU A 1 168 ? -19.425 4.891 2.978 1.00 96.69 168 LEU A N 1
ATOM 1247 C CA . LEU A 1 168 ? -18.719 4.203 4.055 1.00 96.69 168 LEU A CA 1
ATOM 1248 C C . LEU A 1 168 ? -19.733 3.537 4.983 1.00 96.69 168 LEU A C 1
ATOM 1250 O O . LEU A 1 168 ? -20.607 4.202 5.538 1.00 96.69 168 LEU A O 1
ATOM 1254 N N . TYR A 1 169 ? -19.565 2.241 5.201 1.00 96.31 169 TYR A N 1
ATOM 1255 C CA . TYR A 1 169 ? -20.380 1.410 6.069 1.00 96.31 169 TYR A CA 1
ATOM 1256 C C . TYR A 1 169 ? -19.560 0.849 7.227 1.00 96.31 169 TYR A C 1
ATOM 1258 O O . TYR A 1 169 ? -18.364 0.586 7.102 1.00 96.31 169 TYR A O 1
ATOM 1266 N N . ARG A 1 170 ? -20.255 0.595 8.332 1.00 97.31 170 ARG A N 1
ATOM 1267 C CA . ARG A 1 170 ? -19.831 -0.312 9.391 1.00 97.31 170 ARG A CA 1
ATOM 1268 C C . ARG A 1 170 ? -20.552 -1.640 9.212 1.00 97.31 170 ARG A C 1
ATOM 1270 O O . ARG A 1 170 ? -21.784 -1.661 9.152 1.00 97.31 170 ARG A O 1
ATOM 1277 N N . LEU A 1 171 ? -19.810 -2.733 9.118 1.00 92.75 171 LEU A N 1
ATOM 1278 C CA . LEU A 1 171 ? -20.377 -4.067 8.981 1.00 92.75 171 LEU A CA 1
ATOM 1279 C C . LEU A 1 171 ? -20.772 -4.640 10.342 1.00 92.75 171 LEU A C 1
ATOM 1281 O O . LEU A 1 171 ? -20.238 -4.256 11.383 1.00 92.75 171 LEU A O 1
ATOM 1285 N N . SER A 1 172 ? -21.705 -5.590 10.322 1.00 91.25 172 SER A N 1
ATOM 1286 C CA . SER A 1 172 ? -22.121 -6.320 11.530 1.00 91.25 172 SER A CA 1
ATOM 1287 C C . SER A 1 172 ? -21.014 -7.185 12.145 1.00 91.25 172 SER A C 1
ATOM 1289 O O . SER A 1 172 ? -21.056 -7.483 13.335 1.00 91.25 172 SER A O 1
ATOM 1291 N N . SER A 1 173 ? -19.993 -7.532 11.357 1.00 84.38 173 SER A N 1
ATOM 1292 C CA . SER A 1 173 ? -18.749 -8.165 11.811 1.00 84.38 173 SER A CA 1
ATOM 1293 C C . SER A 1 173 ? -17.827 -7.216 12.585 1.00 84.38 173 SER A C 1
ATOM 1295 O O . SER A 1 173 ? -16.922 -7.676 13.273 1.00 84.38 173 SER A O 1
ATOM 1297 N N . GLY A 1 174 ? -18.048 -5.901 12.498 1.00 87.25 174 GLY A N 1
ATOM 1298 C CA . GLY A 1 174 ? -17.159 -4.884 13.055 1.00 87.25 174 GLY A CA 1
ATOM 1299 C C . GLY A 1 174 ? -16.105 -4.361 12.076 1.00 87.25 174 GLY A C 1
ATOM 1300 O O . GLY A 1 174 ? -15.387 -3.432 12.433 1.00 87.25 174 GLY A O 1
ATOM 1301 N N . GLU A 1 175 ? -16.041 -4.881 10.853 1.00 91.38 175 GLU A N 1
ATOM 1302 C CA . GLU A 1 175 ? -15.222 -4.323 9.770 1.00 91.38 175 GLU A CA 1
ATOM 1303 C C . GLU A 1 175 ? -15.837 -3.023 9.220 1.00 91.38 175 GLU A C 1
ATOM 1305 O O . GLU A 1 175 ? -17.014 -2.705 9.436 1.00 91.38 175 GLU A O 1
ATOM 1310 N N . PHE A 1 176 ? -15.049 -2.264 8.467 1.00 92.44 176 PHE A N 1
ATOM 1311 C CA . PHE A 1 176 ? -15.526 -1.171 7.627 1.00 92.44 176 PHE A CA 1
ATOM 1312 C C . PHE A 1 176 ? -15.625 -1.614 6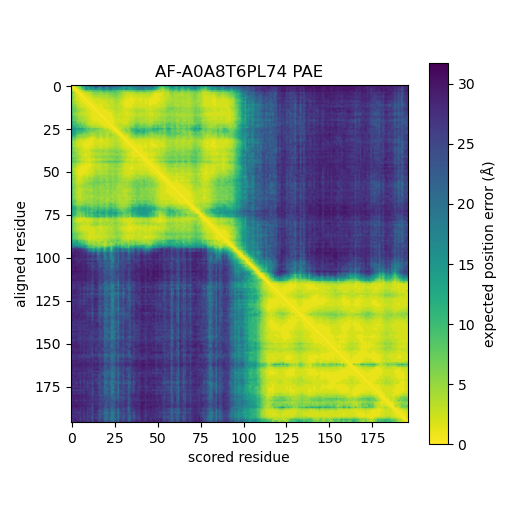.176 1.00 92.44 176 PHE A C 1
ATOM 1314 O O . PHE A 1 176 ? -14.867 -2.469 5.729 1.00 92.44 176 PHE A O 1
ATOM 1321 N N . GLN A 1 177 ? -16.538 -0.993 5.433 1.00 92.81 177 GLN A N 1
ATOM 1322 C CA . GLN A 1 177 ? -16.672 -1.210 4.000 1.00 92.81 177 GLN A CA 1
ATOM 1323 C C . GLN A 1 177 ? -16.870 0.111 3.261 1.00 92.81 177 GLN A C 1
ATOM 1325 O O . GLN A 1 177 ? -17.727 0.906 3.640 1.00 92.81 177 GLN A O 1
ATOM 1330 N N . VAL A 1 178 ? -16.132 0.333 2.176 1.00 93.56 178 VAL A N 1
ATOM 1331 C CA . VAL A 1 178 ? -16.374 1.439 1.240 1.00 93.56 178 VAL A CA 1
ATOM 1332 C C . VAL A 1 178 ? -16.924 0.886 -0.056 1.00 93.56 178 VAL A C 1
ATOM 1334 O O . VAL A 1 178 ? -16.332 -0.021 -0.628 1.00 93.56 178 VAL A O 1
ATOM 1337 N N . ASN A 1 179 ? -18.022 1.478 -0.523 1.00 89.94 179 ASN A N 1
ATOM 1338 C CA . ASN A 1 179 ? -18.581 1.251 -1.850 1.00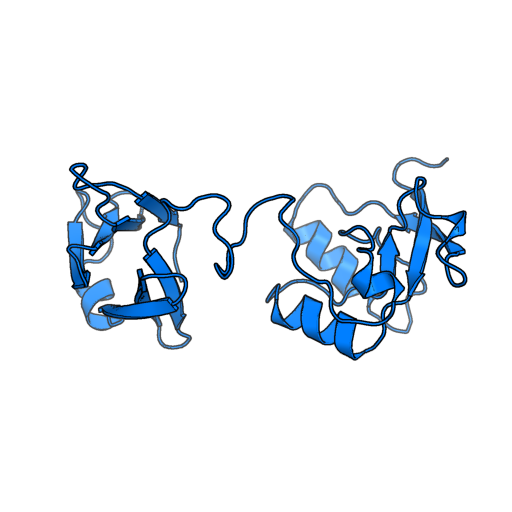 89.94 179 ASN A CA 1
ATOM 1339 C C . ASN A 1 179 ? -18.421 2.530 -2.658 1.00 89.94 179 ASN A C 1
ATOM 1341 O O . ASN A 1 179 ? -18.980 3.563 -2.286 1.00 89.94 179 ASN A O 1
ATOM 1345 N N . ALA A 1 180 ? -17.705 2.461 -3.770 1.00 89.81 180 ALA A N 1
ATOM 1346 C CA . ALA A 1 180 ? -17.519 3.572 -4.684 1.00 89.81 180 ALA A CA 1
ATOM 1347 C C . ALA A 1 180 ? -18.193 3.245 -6.028 1.00 89.81 180 ALA A C 1
ATOM 1349 O O . ALA A 1 180 ? -17.778 2.293 -6.693 1.00 89.81 180 ALA A O 1
ATOM 1350 N N . PRO A 1 181 ? -19.233 3.997 -6.438 1.00 84.88 181 PRO A N 1
ATOM 1351 C CA . PRO A 1 181 ? -19.957 3.719 -7.672 1.00 84.88 181 PRO A CA 1
ATOM 1352 C C . PRO A 1 181 ? -19.044 3.696 -8.897 1.00 84.88 181 PRO A C 1
ATOM 1354 O O . PRO A 1 181 ? -18.080 4.460 -8.999 1.00 84.88 181 PRO A O 1
ATOM 1357 N N . MET A 1 182 ? -19.382 2.837 -9.857 1.00 79.88 182 MET A N 1
ATOM 1358 C CA . MET A 1 182 ? -18.660 2.732 -11.117 1.00 79.88 182 MET A CA 1
ATOM 1359 C C . MET A 1 182 ? -19.617 2.471 -12.278 1.00 79.88 182 MET A C 1
ATOM 1361 O O . MET A 1 182 ? -20.276 1.435 -12.349 1.00 79.88 182 MET A O 1
ATOM 1365 N N . GLY A 1 183 ? -19.669 3.404 -13.231 1.00 76.56 183 GLY A N 1
ATOM 1366 C CA . GLY A 1 183 ? -20.601 3.315 -14.354 1.00 76.56 183 GLY A CA 1
ATOM 1367 C C . GLY A 1 183 ? -22.048 3.220 -13.862 1.00 76.56 183 GLY A C 1
ATOM 1368 O O . GLY A 1 183 ? -22.516 4.099 -13.143 1.00 76.56 183 GLY A O 1
ATOM 1369 N N . SER A 1 184 ? -22.755 2.157 -14.249 1.00 76.94 184 SER A N 1
ATOM 1370 C CA . SER A 1 184 ? -24.123 1.871 -13.795 1.00 76.94 184 SER A CA 1
ATOM 1371 C C . SER A 1 184 ? -24.198 1.003 -12.535 1.00 76.94 184 SER A C 1
ATOM 1373 O O . SER A 1 184 ? -25.301 0.736 -12.065 1.00 76.94 184 SER A O 1
ATOM 1375 N N . ASP A 1 185 ? -23.067 0.518 -12.016 1.00 72.81 185 ASP A N 1
ATOM 1376 C CA . ASP A 1 185 ? -23.030 -0.270 -10.787 1.00 72.81 185 ASP A CA 1
ATOM 1377 C C . ASP A 1 185 ? -22.912 0.673 -9.577 1.00 72.81 185 ASP A C 1
ATOM 1379 O O . ASP A 1 185 ? -21.867 1.309 -9.391 1.00 72.81 185 ASP A O 1
ATOM 1383 N N . PRO A 1 186 ? -23.957 0.784 -8.735 1.00 69.94 186 PRO A N 1
ATOM 1384 C CA . PRO A 1 186 ? -23.908 1.648 -7.564 1.00 69.94 186 PRO A CA 1
ATOM 1385 C C . PRO A 1 186 ? -22.896 1.163 -6.518 1.00 69.94 186 PRO A C 1
ATOM 1387 O O . PRO A 1 186 ? -22.452 1.967 -5.701 1.00 69.94 186 PRO A O 1
ATOM 1390 N N . ASN A 1 187 ? -22.539 -0.123 -6.502 1.00 69.44 187 ASN A N 1
ATOM 1391 C CA . ASN A 1 187 ? -21.569 -0.677 -5.558 1.00 69.44 187 ASN A CA 1
ATOM 1392 C C . ASN A 1 187 ? -20.144 -0.685 -6.110 1.00 69.44 187 ASN A C 1
ATOM 1394 O O . ASN A 1 187 ? -19.224 -0.609 -5.304 1.00 69.44 187 ASN A O 1
ATOM 1398 N N . GLY A 1 188 ? -19.990 -0.708 -7.438 1.00 77.75 188 GLY A N 1
ATOM 1399 C CA . GLY A 1 188 ? -18.735 -0.505 -8.161 1.00 77.75 188 GLY A CA 1
ATOM 1400 C C . GLY A 1 188 ? -17.523 -1.141 -7.478 1.00 77.75 188 GLY A C 1
ATOM 1401 O O . GLY A 1 188 ? -17.422 -2.363 -7.381 1.00 77.75 188 GLY A O 1
ATOM 1402 N N . TYR A 1 189 ? -16.603 -0.302 -7.005 1.00 79.19 189 TYR A N 1
ATOM 1403 C CA . TYR A 1 189 ? -15.442 -0.726 -6.231 1.00 79.19 189 TYR A CA 1
ATOM 1404 C C . TYR A 1 189 ? -15.786 -0.887 -4.746 1.00 79.19 189 TYR A C 1
ATOM 1406 O O . TYR A 1 189 ? -16.263 0.056 -4.111 1.00 79.19 189 TYR A O 1
ATOM 1414 N N . VAL A 1 190 ? -15.497 -2.071 -4.195 1.00 83.56 190 VAL A N 1
ATOM 1415 C CA . VAL A 1 190 ? -15.754 -2.414 -2.791 1.00 83.56 190 VAL A CA 1
ATOM 1416 C C . VAL A 1 190 ? -14.452 -2.765 -2.079 1.00 83.56 190 VAL A C 1
ATOM 1418 O O . VAL A 1 190 ? -13.710 -3.629 -2.540 1.00 83.56 190 VAL A O 1
ATOM 1421 N N . VAL A 1 191 ? -14.207 -2.130 -0.932 1.00 84.62 191 VAL A N 1
ATOM 1422 C CA . VAL A 1 191 ? -13.082 -2.434 -0.029 1.00 84.62 191 VAL A CA 1
ATOM 1423 C C . VAL A 1 191 ? -13.626 -2.728 1.352 1.00 84.62 191 VAL A C 1
ATOM 1425 O O . VAL A 1 191 ? -14.442 -1.953 1.843 1.00 84.62 191 VAL A O 1
ATOM 1428 N N . ILE A 1 192 ? -13.154 -3.807 1.976 1.00 85.12 192 ILE A N 1
ATOM 1429 C CA . ILE A 1 192 ? -13.476 -4.188 3.355 1.00 85.12 192 ILE A CA 1
ATOM 1430 C C . ILE A 1 192 ? -12.172 -4.270 4.149 1.00 85.12 192 ILE A C 1
ATOM 1432 O O . ILE A 1 192 ? -11.181 -4.784 3.631 1.00 85.12 192 ILE A O 1
ATOM 1436 N N . TRP A 1 193 ? -12.157 -3.737 5.371 1.00 87.81 193 TRP A N 1
ATOM 1437 C CA . TRP A 1 193 ? -10.987 -3.788 6.250 1.00 87.81 193 TRP A CA 1
ATOM 1438 C C . TRP A 1 193 ? -11.374 -3.724 7.733 1.00 87.81 193 TRP A C 1
ATOM 1440 O O . TRP A 1 193 ? -12.422 -3.184 8.090 1.00 87.81 193 TRP A O 1
ATOM 1450 N N . ASP A 1 194 ? -10.507 -4.238 8.605 1.00 84.88 194 ASP A N 1
ATOM 1451 C CA . ASP A 1 194 ? -10.806 -4.407 10.036 1.00 84.88 194 ASP A CA 1
ATOM 1452 C C . ASP A 1 194 ? -10.880 -3.087 10.819 1.00 84.88 194 ASP A C 1
ATOM 1454 O O . ASP A 1 194 ? -11.611 -2.982 11.808 1.00 84.88 194 ASP A O 1
ATOM 1458 N N . GLY A 1 195 ? -10.156 -2.051 10.388 1.00 81.19 195 GLY A N 1
ATOM 1459 C CA . GLY A 1 195 ? -10.178 -0.761 11.068 1.00 81.19 195 GLY A CA 1
ATOM 1460 C C . GLY A 1 195 ? -9.002 0.165 10.817 1.00 81.19 195 GLY A C 1
ATOM 1461 O O . GLY A 1 195 ? -8.119 -0.097 10.002 1.00 81.19 195 GLY A O 1
ATOM 1462 N N . CYS A 1 196 ? -9.064 1.268 11.555 1.00 77.31 196 CYS A N 1
ATOM 1463 C CA . CYS A 1 196 ? -7.961 2.139 11.916 1.00 77.31 196 CYS A CA 1
ATOM 1464 C C . CYS A 1 196 ? -7.692 1.902 13.416 1.00 77.31 196 CYS A C 1
ATOM 1466 O O . CYS A 1 196 ? -6.525 2.037 13.821 1.00 77.31 196 CYS A O 1
#